Protein AF-A0A3A9BWL8-F1 (afdb_monomer_lite)

Structure (mmCIF, N/CA/C/O backbone):
data_AF-A0A3A9BWL8-F1
#
_entry.id   AF-A0A3A9BWL8-F1
#
loop_
_atom_site.group_PDB
_atom_site.id
_atom_site.type_symbol
_atom_site.label_atom_id
_atom_site.label_alt_id
_atom_site.label_comp_id
_atom_site.label_asym_id
_atom_site.label_entity_id
_atom_site.label_seq_id
_atom_site.pdbx_PDB_ins_code
_atom_site.Cartn_x
_atom_site.Cartn_y
_atom_site.Cartn_z
_atom_site.occupancy
_atom_site.B_iso_or_equiv
_atom_site.auth_seq_id
_atom_site.auth_comp_id
_atom_site.auth_asym_id
_atom_site.auth_atom_id
_atom_site.pdbx_PDB_model_num
ATOM 1 N N . MET A 1 1 ? 14.736 -2.584 10.134 1.00 43.12 1 MET A N 1
ATOM 2 C CA . MET A 1 1 ? 15.597 -2.029 9.066 1.00 43.12 1 MET A CA 1
ATOM 3 C C . MET A 1 1 ? 14.701 -1.550 7.943 1.00 43.12 1 MET A C 1
ATOM 5 O O . MET A 1 1 ? 13.784 -2.280 7.587 1.00 43.12 1 MET A O 1
ATOM 9 N N . LYS A 1 2 ? 14.925 -0.334 7.434 1.00 55.72 2 LYS A N 1
ATOM 10 C CA . LYS A 1 2 ? 14.224 0.159 6.243 1.00 55.72 2 LYS A CA 1
ATOM 11 C C . LYS A 1 2 ? 14.624 -0.704 5.052 1.00 55.72 2 LYS A C 1
ATOM 13 O O . LYS A 1 2 ? 15.811 -0.969 4.874 1.00 55.72 2 LYS A O 1
ATOM 18 N N . LYS A 1 3 ? 13.641 -1.164 4.284 1.00 66.31 3 LYS A N 1
ATOM 19 C CA . LYS A 1 3 ? 13.897 -1.964 3.090 1.00 66.31 3 LYS A CA 1
ATOM 20 C C . LYS A 1 3 ? 14.207 -1.031 1.928 1.00 66.31 3 LYS A C 1
ATOM 22 O O . LYS A 1 3 ? 13.415 -0.131 1.655 1.00 66.31 3 LYS A O 1
ATOM 27 N N . SER A 1 4 ? 15.350 -1.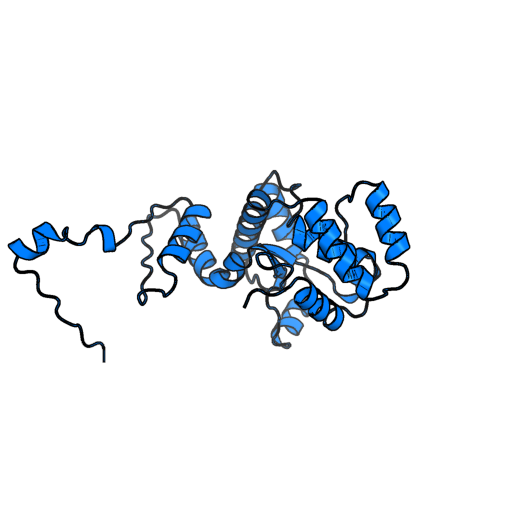214 1.277 1.00 85.94 4 SER A N 1
ATOM 28 C CA . SER A 1 4 ? 15.705 -0.395 0.115 1.00 85.94 4 SER A CA 1
ATOM 29 C C . SER A 1 4 ? 14.862 -0.779 -1.102 1.00 85.94 4 SER A C 1
ATOM 31 O O . SER A 1 4 ? 14.377 -1.909 -1.207 1.00 85.94 4 SER A O 1
ATOM 33 N N . PHE A 1 5 ? 14.713 0.143 -2.054 1.00 90.38 5 PHE A N 1
ATOM 34 C CA . PHE A 1 5 ? 14.039 -0.159 -3.318 1.00 90.38 5 PHE A CA 1
ATOM 35 C C . PHE A 1 5 ? 14.703 -1.340 -4.043 1.00 90.38 5 PHE A C 1
ATOM 37 O O . PHE A 1 5 ? 14.009 -2.239 -4.504 1.00 90.38 5 PHE A O 1
ATOM 44 N N . LEU A 1 6 ? 16.037 -1.421 -4.019 1.00 90.19 6 LEU A N 1
ATOM 45 C CA . LEU A 1 6 ? 16.790 -2.558 -4.550 1.00 90.19 6 LEU A CA 1
ATOM 46 C C . LEU A 1 6 ? 16.405 -3.907 -3.911 1.00 90.19 6 LEU A C 1
ATOM 48 O O . LEU A 1 6 ? 16.351 -4.925 -4.599 1.00 90.19 6 LEU A O 1
ATOM 52 N N . GLN A 1 7 ? 16.126 -3.952 -2.604 1.00 90.56 7 GLN A N 1
ATOM 53 C CA . GLN A 1 7 ? 15.657 -5.183 -1.954 1.00 90.56 7 GLN A CA 1
ATOM 54 C C . GLN A 1 7 ? 14.262 -5.576 -2.447 1.00 90.56 7 GLN A C 1
ATOM 56 O O . GLN A 1 7 ? 14.034 -6.744 -2.748 1.00 90.56 7 GLN A O 1
ATOM 61 N N . THR A 1 8 ? 13.347 -4.611 -2.579 1.00 91.94 8 THR A N 1
ATOM 62 C CA . THR A 1 8 ? 12.019 -4.853 -3.162 1.00 91.94 8 THR A CA 1
ATOM 63 C C . THR A 1 8 ? 12.126 -5.344 -4.605 1.00 91.94 8 THR A C 1
ATOM 65 O O . THR A 1 8 ? 11.514 -6.346 -4.957 1.00 91.94 8 THR A O 1
ATOM 68 N N . LEU A 1 9 ? 12.954 -4.699 -5.422 1.00 92.25 9 LEU A N 1
ATOM 69 C CA . LEU A 1 9 ? 13.181 -5.069 -6.817 1.00 92.25 9 LEU A CA 1
ATOM 70 C C . LEU A 1 9 ? 13.672 -6.518 -6.959 1.00 92.25 9 LEU A C 1
ATOM 72 O O . LEU A 1 9 ? 13.137 -7.274 -7.764 1.00 92.25 9 LEU A O 1
ATOM 76 N N . ASN A 1 10 ? 14.629 -6.936 -6.126 1.00 91.50 10 ASN A N 1
ATOM 77 C CA . ASN A 1 10 ? 15.140 -8.309 -6.125 1.00 91.50 10 ASN A CA 1
ATOM 78 C C . ASN A 1 10 ? 14.090 -9.356 -5.732 1.00 91.50 10 ASN A C 1
ATOM 80 O O . ASN A 1 10 ? 14.126 -10.482 -6.224 1.00 91.50 10 ASN A O 1
ATOM 84 N N . GLU A 1 11 ? 13.167 -9.023 -4.834 1.00 91.06 11 GLU A N 1
ATOM 85 C CA . GLU A 1 11 ? 12.065 -9.925 -4.493 1.00 91.06 11 GLU A CA 1
ATOM 86 C C . GLU A 1 11 ? 11.053 -10.039 -5.629 1.00 91.06 11 GLU A C 1
ATOM 88 O O . GLU A 1 11 ? 10.616 -11.147 -5.938 1.00 91.06 11 GLU A O 1
ATOM 93 N N . HIS A 1 12 ? 10.730 -8.922 -6.288 1.00 91.88 12 HIS A N 1
ATOM 94 C CA . HIS A 1 12 ? 9.834 -8.923 -7.445 1.00 91.88 12 HIS A CA 1
ATOM 95 C C . HIS A 1 12 ? 10.428 -9.708 -8.613 1.00 91.88 12 HIS A C 1
ATOM 97 O O . HIS A 1 12 ? 9.715 -10.511 -9.196 1.00 91.88 12 HIS A O 1
ATOM 103 N N . LEU A 1 13 ? 11.732 -9.594 -8.878 1.00 91.50 13 LEU A N 1
ATOM 104 C CA . LEU A 1 13 ? 12.424 -10.422 -9.876 1.00 91.50 13 LEU A CA 1
ATOM 105 C C . LEU A 1 13 ? 12.284 -11.926 -9.609 1.00 91.50 13 LEU A C 1
ATOM 107 O O . LEU A 1 13 ? 12.078 -12.707 -10.533 1.00 91.50 13 LEU A O 1
ATOM 111 N N . LYS A 1 14 ? 12.399 -12.344 -8.342 1.00 90.94 14 LYS A N 1
ATOM 112 C CA . LYS A 1 14 ? 12.252 -13.756 -7.954 1.00 90.94 14 LYS A CA 1
ATOM 113 C C . LYS A 1 14 ? 10.810 -14.236 -8.079 1.00 90.94 14 LYS A C 1
ATOM 115 O O . LYS A 1 14 ? 10.584 -15.377 -8.466 1.00 90.94 14 LYS A O 1
ATOM 120 N N . ARG A 1 15 ? 9.853 -13.382 -7.712 1.00 89.62 15 ARG A N 1
ATOM 121 C CA . ARG A 1 15 ? 8.420 -13.697 -7.723 1.00 89.62 15 ARG A CA 1
ATOM 122 C C . ARG A 1 15 ? 7.833 -13.671 -9.136 1.00 89.62 15 ARG A C 1
ATOM 124 O O . ARG A 1 15 ? 6.952 -14.467 -9.437 1.00 89.62 15 ARG A O 1
ATOM 131 N N . TYR A 1 16 ? 8.342 -12.791 -9.995 1.00 92.94 16 TYR A N 1
ATOM 132 C CA . TYR A 1 16 ? 7.819 -12.512 -11.328 1.00 92.94 16 TYR A CA 1
ATOM 133 C C . TYR A 1 16 ? 8.920 -12.616 -12.399 1.00 92.94 16 TYR A C 1
ATOM 135 O O . TYR A 1 16 ? 9.348 -11.605 -12.957 1.00 92.94 16 TYR A O 1
ATOM 143 N N . PRO A 1 17 ? 9.391 -13.836 -12.720 1.00 93.25 17 PRO A N 1
ATOM 144 C CA . PRO A 1 17 ? 10.460 -14.045 -13.701 1.00 93.25 17 PRO A CA 1
ATOM 145 C C . PRO A 1 17 ? 10.121 -13.610 -15.140 1.00 93.25 17 PRO A C 1
ATOM 147 O O . PRO A 1 17 ? 11.029 -13.488 -15.954 1.00 93.25 17 PRO A O 1
ATOM 150 N N . LEU A 1 18 ? 8.843 -13.382 -15.466 1.00 94.75 18 LEU A N 1
ATOM 151 C CA . LEU A 1 18 ? 8.365 -12.970 -16.793 1.00 94.75 18 LEU A CA 1
ATOM 152 C C . LEU A 1 18 ? 8.061 -11.462 -16.882 1.00 94.75 18 LEU A C 1
ATOM 154 O O . LEU A 1 18 ? 7.286 -11.044 -17.739 1.00 94.75 18 LEU A O 1
ATOM 158 N N . MET A 1 19 ? 8.615 -10.644 -15.979 1.00 94.94 19 MET A N 1
ATOM 159 C CA . MET A 1 19 ? 8.491 -9.184 -16.057 1.00 94.94 19 MET A CA 1
ATOM 160 C C . MET A 1 19 ? 9.156 -8.627 -17.318 1.00 94.94 19 MET A C 1
ATOM 162 O O . MET A 1 19 ? 10.308 -8.939 -17.621 1.00 94.94 19 MET A O 1
ATOM 166 N N . GLU A 1 20 ? 8.451 -7.727 -17.996 1.00 96.56 20 GLU A N 1
ATOM 167 C CA . GLU A 1 20 ? 8.975 -6.933 -19.109 1.00 96.56 20 GLU A CA 1
ATOM 168 C C . GLU A 1 20 ? 9.407 -5.537 -18.613 1.00 96.56 20 GLU A C 1
ATOM 170 O O . GLU A 1 20 ? 8.995 -5.132 -17.518 1.00 96.56 20 GLU A O 1
ATOM 175 N N . PRO A 1 21 ? 10.193 -4.750 -19.384 1.00 96.81 21 PRO A N 1
ATOM 176 C CA . PRO A 1 21 ? 10.567 -3.373 -19.025 1.00 96.81 21 PRO A CA 1
ATOM 177 C C . PRO A 1 21 ? 9.412 -2.522 -18.472 1.00 96.81 21 PRO A C 1
ATOM 179 O O . PRO A 1 21 ? 9.564 -1.827 -17.465 1.00 96.81 21 PRO A O 1
ATOM 182 N N . GLN A 1 22 ? 8.220 -2.668 -19.057 1.00 96.94 22 GLN A N 1
ATOM 183 C CA . GLN A 1 22 ? 6.994 -2.011 -18.606 1.00 96.94 22 GLN A CA 1
ATOM 184 C C . GLN A 1 22 ? 6.607 -2.343 -17.155 1.00 96.94 22 GLN A C 1
ATOM 186 O O . GLN A 1 22 ? 6.160 -1.464 -16.415 1.00 96.94 22 GLN A O 1
ATOM 191 N N . ASP A 1 23 ? 6.789 -3.587 -16.712 1.00 97.12 23 ASP A N 1
ATOM 192 C CA . ASP A 1 23 ? 6.446 -4.017 -15.354 1.00 97.12 23 ASP A CA 1
ATOM 193 C C . ASP A 1 23 ? 7.448 -3.492 -14.321 1.00 97.12 23 ASP A C 1
ATOM 195 O O . ASP A 1 23 ? 7.060 -3.147 -13.200 1.00 97.12 23 ASP A O 1
ATOM 199 N N . PHE A 1 24 ? 8.723 -3.364 -14.705 1.00 96.69 24 PHE A N 1
ATOM 200 C CA . PHE A 1 24 ? 9.738 -2.688 -13.892 1.00 96.69 24 PHE A CA 1
ATOM 201 C C . PHE A 1 24 ? 9.432 -1.199 -13.747 1.00 96.69 24 PHE A C 1
ATOM 203 O O . PHE A 1 24 ? 9.453 -0.673 -12.630 1.00 96.69 24 PHE A O 1
ATOM 210 N N . GLY A 1 25 ? 9.079 -0.537 -14.853 1.00 96.25 25 GLY A N 1
ATOM 211 C CA . GLY A 1 25 ? 8.606 0.845 -14.841 1.00 96.25 25 GLY A CA 1
ATOM 212 C C . GLY A 1 25 ? 7.386 1.019 -13.941 1.00 96.25 25 GLY A C 1
ATOM 213 O O . GLY A 1 25 ? 7.364 1.916 -13.101 1.00 96.25 25 GLY A O 1
ATOM 214 N N . LYS A 1 26 ? 6.416 0.098 -14.011 1.00 95.75 26 LYS A N 1
ATOM 215 C CA . LYS A 1 26 ? 5.241 0.110 -13.130 1.00 95.75 26 LYS A CA 1
ATOM 216 C C . LYS A 1 26 ? 5.596 -0.086 -11.661 1.00 95.75 26 LYS A C 1
ATOM 218 O O . LYS A 1 26 ? 5.001 0.574 -10.812 1.00 95.75 26 LYS A O 1
ATOM 223 N N . LEU A 1 27 ? 6.544 -0.965 -11.336 1.00 95.88 27 LEU A N 1
ATOM 224 C CA . LEU A 1 27 ? 7.015 -1.134 -9.961 1.00 95.88 27 LEU A CA 1
ATOM 225 C C . LEU A 1 27 ? 7.644 0.161 -9.431 1.00 95.88 27 LEU A C 1
ATOM 227 O O . LEU A 1 27 ? 7.307 0.588 -8.327 1.00 95.88 27 LEU A O 1
ATOM 231 N N . ALA A 1 28 ? 8.513 0.802 -10.218 1.00 95.69 28 ALA A N 1
ATOM 232 C CA . ALA A 1 28 ? 9.121 2.082 -9.860 1.00 95.69 28 ALA A CA 1
ATOM 233 C C . ALA A 1 28 ? 8.063 3.183 -9.694 1.00 95.69 28 ALA A C 1
ATOM 235 O O . ALA A 1 28 ? 8.066 3.878 -8.677 1.00 95.69 28 ALA A O 1
ATOM 236 N N . PHE A 1 29 ? 7.114 3.267 -10.632 1.00 94.94 29 PHE A N 1
ATOM 237 C CA . PHE A 1 29 ? 6.005 4.217 -10.603 1.00 94.94 29 PHE A CA 1
ATOM 238 C C . PHE A 1 29 ? 5.146 4.046 -9.350 1.00 94.94 29 PHE A C 1
ATOM 240 O O . PHE A 1 29 ? 4.983 4.989 -8.588 1.00 94.94 29 PHE A O 1
ATOM 247 N N . GLN A 1 30 ? 4.656 2.834 -9.073 1.00 94.38 30 GLN A N 1
ATOM 248 C CA . GLN A 1 30 ? 3.843 2.556 -7.881 1.00 94.38 30 GLN A CA 1
ATOM 249 C C . GLN A 1 30 ? 4.616 2.790 -6.579 1.00 94.38 30 GLN A C 1
ATOM 251 O O . GLN A 1 30 ? 4.026 3.148 -5.566 1.00 94.38 30 GLN A O 1
ATOM 256 N N . SER A 1 31 ? 5.933 2.579 -6.589 1.00 93.81 31 SER A N 1
ATOM 257 C CA . SER A 1 31 ? 6.792 2.832 -5.431 1.00 93.81 31 SER A CA 1
ATOM 258 C C . SER A 1 31 ? 6.982 4.319 -5.139 1.00 93.81 31 SER A C 1
ATOM 260 O O . SER A 1 31 ? 7.304 4.669 -4.005 1.00 93.81 31 SER A O 1
ATOM 262 N N . GLU A 1 32 ? 6.862 5.180 -6.151 1.00 93.94 32 GLU A N 1
ATOM 263 C CA . GLU A 1 32 ? 7.022 6.635 -6.042 1.00 93.94 32 GLU A CA 1
ATOM 264 C C . GLU A 1 32 ? 5.693 7.377 -5.912 1.00 93.94 32 GLU A C 1
ATOM 266 O O . GLU A 1 32 ? 5.526 8.170 -4.998 1.00 93.94 32 GLU A O 1
ATOM 271 N N . PHE A 1 33 ? 4.750 7.118 -6.812 1.00 91.38 33 PHE A N 1
ATOM 272 C CA . PHE A 1 33 ? 3.498 7.865 -6.920 1.00 91.38 33 PHE A CA 1
ATOM 273 C C . PHE A 1 33 ? 2.316 7.162 -6.259 1.00 91.38 33 PHE A C 1
ATOM 275 O O . PHE A 1 33 ? 1.272 7.772 -6.058 1.00 91.38 33 PHE A O 1
ATOM 282 N N . GLY A 1 34 ? 2.474 5.902 -5.854 1.00 91.38 34 GLY A N 1
ATOM 283 C CA . GLY A 1 34 ? 1.417 5.178 -5.169 1.00 91.38 34 GLY A CA 1
ATOM 284 C C . GLY A 1 34 ? 0.240 4.817 -6.084 1.00 91.38 34 GLY A C 1
ATOM 285 O O . GLY A 1 34 ? 0.444 4.483 -7.258 1.00 91.38 34 GLY A O 1
ATOM 286 N N . PRO A 1 35 ? -0.984 4.735 -5.528 1.00 88.12 35 PRO A N 1
ATOM 287 C CA . PRO A 1 35 ? -2.184 4.456 -6.302 1.00 88.12 35 PRO A CA 1
ATOM 288 C C . PRO A 1 35 ? -2.475 5.576 -7.294 1.00 88.12 35 PRO A C 1
ATOM 290 O O . PRO A 1 35 ? -2.260 6.744 -6.989 1.00 88.12 35 PRO A O 1
ATOM 293 N N . GLU A 1 36 ? -3.042 5.241 -8.449 1.00 72.75 36 GLU A N 1
ATOM 294 C CA . GLU A 1 36 ? -3.509 6.270 -9.376 1.00 72.75 36 GLU A CA 1
ATOM 295 C C . GLU A 1 36 ? -4.593 7.138 -8.712 1.00 72.75 36 GLU A C 1
ATOM 297 O O . GLU A 1 36 ? -5.607 6.632 -8.226 1.00 72.75 36 GLU A O 1
ATOM 302 N N . HIS A 1 37 ? -4.400 8.461 -8.737 1.00 58.81 37 HIS A N 1
ATOM 303 C CA . HIS A 1 37 ? -5.331 9.455 -8.184 1.00 58.81 37 HIS A CA 1
ATOM 304 C C . HIS A 1 37 ? -6.675 9.548 -8.934 1.00 58.81 37 HIS A C 1
ATOM 306 O O . HIS A 1 37 ? -7.516 10.371 -8.580 1.00 58.81 37 HIS A O 1
ATOM 312 N N . MET A 1 38 ? -6.912 8.723 -9.962 1.00 49.72 38 MET A N 1
ATOM 313 C CA . MET A 1 38 ? -8.165 8.727 -10.730 1.00 49.72 38 MET A CA 1
ATOM 314 C C . MET A 1 38 ? -9.398 8.308 -9.916 1.00 49.72 38 MET A C 1
ATOM 316 O O . MET A 1 38 ? -10.519 8.435 -10.404 1.00 49.72 38 MET A O 1
ATOM 320 N N . VAL A 1 39 ? -9.228 7.859 -8.672 1.00 55.38 39 VAL A N 1
ATOM 321 C CA . VAL A 1 39 ? -10.347 7.608 -7.761 1.00 55.38 39 VAL A CA 1
ATOM 322 C C . VAL A 1 39 ? -10.681 8.871 -6.971 1.00 55.38 39 VAL A C 1
ATOM 324 O O . VAL A 1 39 ? -10.405 8.988 -5.780 1.00 55.38 39 VAL A O 1
ATOM 327 N N . SER A 1 40 ? -11.282 9.840 -7.655 1.00 52.53 40 SER A N 1
ATOM 328 C CA . SER A 1 40 ? -11.913 11.001 -7.019 1.00 52.53 40 SER A CA 1
ATOM 329 C C . SER A 1 40 ? -13.307 10.683 -6.456 1.00 52.53 40 SER A C 1
ATOM 331 O O . SER A 1 40 ? -13.830 11.461 -5.663 1.00 52.53 40 SER A O 1
ATOM 333 N N . ASP A 1 41 ? -13.883 9.523 -6.798 1.00 68.12 41 ASP A N 1
ATOM 334 C CA . ASP A 1 41 ? -15.173 9.048 -6.290 1.00 68.12 41 ASP A CA 1
ATOM 335 C C . ASP A 1 41 ? -15.022 7.695 -5.572 1.00 68.12 41 ASP A C 1
ATOM 337 O O . ASP A 1 41 ? -14.870 6.636 -6.192 1.00 68.12 41 ASP A O 1
ATOM 341 N N . GLY A 1 42 ? -15.061 7.734 -4.237 1.00 72.00 42 GLY A N 1
ATOM 342 C CA . GLY A 1 42 ? -14.937 6.542 -3.396 1.00 72.00 42 GLY A CA 1
ATOM 343 C C . GLY A 1 42 ? -16.064 5.524 -3.596 1.00 72.00 42 GLY A C 1
ATOM 344 O O . GLY A 1 42 ? -15.822 4.324 -3.462 1.00 72.00 42 GLY A O 1
ATOM 345 N N . GLN A 1 43 ? -17.268 5.963 -3.980 1.00 77.38 43 GLN A N 1
ATOM 346 C CA . GLN A 1 43 ? -18.413 5.070 -4.177 1.00 77.38 43 GLN A CA 1
ATOM 347 C C . GLN A 1 43 ? -18.300 4.290 -5.494 1.00 77.38 43 GLN A C 1
ATOM 349 O O . GLN A 1 43 ? -18.651 3.105 -5.560 1.00 77.38 43 GLN A O 1
ATOM 354 N N . GLN A 1 44 ? -17.757 4.929 -6.533 1.00 80.62 44 GLN A N 1
ATOM 355 C CA . GLN A 1 44 ? -17.424 4.245 -7.782 1.00 80.62 44 GLN A CA 1
ATOM 356 C C . GLN A 1 44 ? -16.328 3.204 -7.560 1.00 80.62 44 GLN A C 1
ATOM 358 O O . GLN A 1 44 ? -16.498 2.058 -7.978 1.00 80.62 44 GLN A O 1
ATOM 363 N N . ALA A 1 45 ? -15.244 3.555 -6.858 1.00 80.06 45 ALA A N 1
ATOM 364 C CA . ALA A 1 45 ? -14.196 2.583 -6.550 1.00 80.06 45 ALA A CA 1
ATOM 365 C C . ALA A 1 45 ? -14.732 1.380 -5.779 1.00 80.06 45 ALA A C 1
ATOM 367 O O . ALA A 1 45 ? -14.474 0.254 -6.190 1.00 80.06 45 ALA A O 1
ATOM 368 N N . GLU A 1 46 ? -15.517 1.592 -4.723 1.00 89.06 46 GLU A N 1
ATOM 369 C CA . GLU A 1 46 ? -16.136 0.490 -3.983 1.00 89.06 46 GLU A CA 1
ATOM 370 C C . GLU A 1 46 ? -16.900 -0.463 -4.916 1.00 89.06 46 GLU A C 1
ATOM 372 O O . GLU A 1 46 ? -16.651 -1.669 -4.910 1.00 89.06 46 GLU A O 1
ATOM 377 N N . SER A 1 47 ? -17.772 0.082 -5.769 1.00 89.12 47 SER A N 1
ATOM 378 C CA . SER A 1 47 ? -18.596 -0.714 -6.686 1.00 89.12 47 SER A CA 1
ATOM 379 C C . SER A 1 47 ? -17.745 -1.518 -7.675 1.00 89.12 47 SER A C 1
ATOM 381 O O . SER A 1 47 ? -17.960 -2.720 -7.836 1.00 89.12 47 SER A O 1
ATOM 383 N N . PHE A 1 48 ? -16.737 -0.892 -8.291 1.00 89.50 48 PHE A N 1
ATOM 384 C CA . PHE A 1 48 ? -15.831 -1.578 -9.217 1.00 89.50 48 PHE A CA 1
ATOM 385 C C . PHE A 1 48 ? -15.012 -2.676 -8.533 1.00 89.50 48 PHE A C 1
ATOM 387 O O . PHE A 1 48 ? -14.844 -3.752 -9.103 1.00 89.50 48 PHE A O 1
ATOM 394 N N . LEU A 1 49 ? -14.514 -2.429 -7.316 1.00 91.56 49 LEU A N 1
ATOM 395 C CA . LEU A 1 49 ? -13.731 -3.413 -6.566 1.00 91.56 49 LEU A CA 1
ATOM 396 C C . LEU A 1 49 ? -14.585 -4.614 -6.149 1.00 91.56 49 LEU A C 1
ATOM 398 O O . LEU A 1 49 ? -14.095 -5.740 -6.182 1.00 91.56 49 LEU A O 1
ATOM 402 N N . ILE A 1 50 ? -15.849 -4.394 -5.776 1.00 92.75 50 ILE A N 1
ATOM 403 C CA . ILE A 1 50 ? -16.778 -5.479 -5.440 1.00 92.75 50 ILE A CA 1
ATOM 404 C C . ILE A 1 50 ? -17.039 -6.365 -6.660 1.00 92.75 50 ILE A C 1
ATOM 406 O O . ILE A 1 50 ? -17.002 -7.588 -6.534 1.00 92.75 50 ILE A O 1
ATOM 410 N N . GLU A 1 51 ? -17.294 -5.776 -7.829 1.00 92.44 51 GLU A N 1
ATOM 411 C CA . GLU A 1 51 ? -17.518 -6.555 -9.052 1.00 92.44 51 GLU A CA 1
ATOM 412 C C . GLU A 1 51 ? -16.250 -7.293 -9.501 1.00 92.44 51 GLU A C 1
ATOM 414 O O . GLU A 1 51 ? -16.327 -8.472 -9.844 1.00 92.44 51 GLU A O 1
ATOM 419 N N . GLU A 1 52 ? -15.073 -6.662 -9.408 1.00 91.75 52 GLU A N 1
ATOM 420 C CA . GLU A 1 52 ? -13.793 -7.338 -9.664 1.00 91.75 52 GLU A CA 1
ATOM 421 C C . GLU A 1 52 ? -13.584 -8.522 -8.711 1.00 91.75 52 GLU A C 1
ATOM 423 O O . GLU A 1 52 ? -13.241 -9.613 -9.161 1.00 91.75 52 GLU A O 1
ATOM 428 N N . TRP A 1 53 ? -13.830 -8.335 -7.410 1.00 92.31 53 TRP A N 1
ATOM 429 C CA . TRP A 1 53 ? -13.683 -9.388 -6.404 1.00 92.31 53 TRP A CA 1
ATOM 430 C C . TRP A 1 53 ? -14.627 -10.570 -6.656 1.00 92.31 53 TRP A C 1
ATOM 432 O O . TRP A 1 53 ? -14.198 -11.719 -6.584 1.00 92.31 53 TRP A O 1
ATOM 442 N N . LYS A 1 54 ? -15.891 -10.310 -7.016 1.00 90.56 54 LYS A N 1
ATOM 443 C CA . LYS A 1 54 ? -16.861 -11.365 -7.371 1.00 90.56 54 LYS A CA 1
ATOM 444 C C . LYS A 1 54 ? -16.469 -12.138 -8.630 1.00 90.56 54 LYS A C 1
ATOM 446 O O . LYS A 1 54 ? -16.831 -13.305 -8.755 1.00 90.56 54 LYS A O 1
ATOM 451 N N . ALA A 1 55 ? -15.783 -11.485 -9.565 1.00 89.62 55 ALA A N 1
ATOM 452 C CA . ALA A 1 55 ? -15.330 -12.090 -10.813 1.00 89.62 55 ALA A CA 1
ATOM 453 C C . ALA A 1 55 ? -14.028 -12.897 -10.658 1.00 89.62 55 ALA A C 1
ATOM 455 O O . ALA A 1 55 ? -13.587 -13.520 -11.628 1.00 89.62 55 ALA A O 1
ATOM 456 N N . LEU A 1 56 ? -13.406 -12.905 -9.471 1.00 84.94 56 LEU A N 1
ATOM 457 C CA . LEU A 1 56 ? -12.206 -13.698 -9.232 1.00 84.94 56 LEU A CA 1
ATOM 458 C C . LEU A 1 56 ? -12.511 -15.199 -9.384 1.00 84.94 56 LEU A C 1
ATOM 460 O O . LEU A 1 56 ? -13.496 -15.688 -8.826 1.00 84.94 56 LEU A O 1
ATOM 464 N N . PRO A 1 57 ? -11.662 -15.961 -10.098 1.00 72.00 57 PRO A N 1
ATOM 465 C CA . PRO A 1 57 ? -11.835 -17.403 -10.231 1.00 72.00 57 PRO A CA 1
ATOM 466 C C . PRO A 1 57 ? -11.879 -18.099 -8.862 1.00 72.00 57 PRO A C 1
ATOM 468 O O . PRO A 1 57 ? -11.005 -17.887 -8.022 1.00 72.00 57 PRO A O 1
ATOM 471 N N . ILE A 1 58 ? -12.857 -18.983 -8.642 1.00 57.31 58 ILE A N 1
ATOM 472 C CA . ILE A 1 58 ? -13.000 -19.755 -7.390 1.00 57.31 58 ILE A CA 1
ATOM 473 C C . ILE A 1 58 ? -11.775 -20.661 -7.154 1.00 57.31 58 ILE A C 1
ATOM 475 O O . ILE A 1 58 ? -11.343 -20.841 -6.015 1.00 57.31 58 ILE A O 1
ATOM 479 N N . ASP A 1 59 ? -11.153 -21.157 -8.227 1.00 52.75 59 ASP A N 1
ATOM 480 C CA . ASP A 1 59 ? -9.930 -21.967 -8.167 1.00 52.75 59 ASP A CA 1
ATOM 481 C C . ASP A 1 59 ? -8.714 -21.165 -7.686 1.00 52.75 59 ASP A C 1
ATOM 483 O O . ASP A 1 59 ? -7.830 -21.732 -7.040 1.00 52.75 59 ASP A O 1
ATOM 487 N N . ASN A 1 60 ? -8.703 -19.838 -7.900 1.00 49.22 60 ASN A N 1
ATOM 488 C CA . ASN A 1 60 ? -7.714 -18.975 -7.263 1.00 49.22 60 ASN A CA 1
ATOM 489 C C . ASN A 1 60 ? -7.912 -19.026 -5.749 1.00 49.22 60 ASN A C 1
ATOM 491 O O . ASN A 1 60 ? -6.939 -19.249 -5.056 1.00 49.22 60 ASN A O 1
ATOM 495 N N . ILE A 1 61 ? -9.133 -18.955 -5.213 1.00 48.03 61 ILE A N 1
ATOM 496 C CA . ILE A 1 61 ? -9.386 -19.017 -3.759 1.00 48.03 61 ILE A CA 1
ATOM 497 C C . ILE A 1 61 ? -8.949 -20.372 -3.162 1.00 48.03 61 ILE A C 1
ATOM 499 O O . ILE A 1 61 ? -8.321 -20.408 -2.103 1.00 48.03 61 ILE A O 1
ATOM 503 N N . ALA A 1 62 ? -9.226 -21.490 -3.842 1.00 35.88 62 ALA A N 1
ATOM 504 C CA . ALA A 1 62 ? -8.901 -22.835 -3.352 1.00 35.88 62 ALA A CA 1
ATOM 505 C C . ALA A 1 62 ? -7.408 -23.211 -3.486 1.00 35.88 62 ALA A C 1
ATOM 507 O O . ALA A 1 62 ? -6.870 -23.863 -2.588 1.00 35.88 62 ALA A O 1
ATOM 508 N N . GLY A 1 63 ? -6.721 -22.777 -4.551 1.00 41.19 63 GLY A N 1
ATOM 509 C CA . GLY A 1 63 ? -5.264 -22.920 -4.700 1.00 41.19 63 GLY A CA 1
ATOM 510 C C . GLY A 1 63 ? -4.476 -21.997 -3.758 1.00 41.19 63 GLY A C 1
ATOM 511 O O . GLY A 1 63 ? -3.470 -22.406 -3.180 1.00 41.19 63 GLY A O 1
ATOM 512 N N . ILE A 1 64 ? -4.998 -20.792 -3.503 1.00 43.66 64 ILE A N 1
ATOM 513 C CA . ILE A 1 64 ? -4.462 -19.790 -2.559 1.00 43.66 64 ILE A CA 1
ATOM 514 C C . ILE A 1 64 ? -4.524 -20.253 -1.101 1.00 43.66 64 ILE A C 1
ATOM 516 O O . ILE A 1 64 ? -3.635 -19.938 -0.315 1.00 43.66 64 ILE A O 1
ATOM 520 N N . LEU A 1 65 ? -5.550 -21.017 -0.720 1.00 40.16 65 LEU A N 1
ATOM 521 C CA . LEU A 1 65 ? -5.638 -21.604 0.622 1.00 40.16 65 LEU A CA 1
ATOM 522 C C . LEU A 1 65 ? -4.658 -22.776 0.820 1.00 40.16 65 LEU A C 1
ATOM 524 O O . LEU A 1 65 ? -4.323 -23.098 1.962 1.00 40.16 65 LEU A O 1
ATOM 528 N N . GLN A 1 66 ? -4.190 -23.407 -0.265 1.00 39.66 66 GLN A N 1
ATOM 529 C CA . GLN A 1 66 ? -3.238 -24.524 -0.216 1.00 39.66 66 GLN A CA 1
ATOM 530 C C . GLN A 1 66 ? -1.772 -24.060 -0.248 1.00 39.66 66 GLN A C 1
ATOM 532 O O . GLN A 1 66 ? -0.927 -24.681 0.403 1.00 39.66 66 GLN A O 1
ATOM 537 N N . GLU A 1 67 ? -1.461 -22.938 -0.906 1.00 41.31 67 GLU A N 1
ATOM 538 C CA . GLU A 1 67 ? -0.129 -22.326 -0.883 1.00 41.31 67 GLU A CA 1
ATOM 539 C C . GLU A 1 67 ? -0.050 -21.162 0.115 1.00 41.31 67 GLU A C 1
ATOM 541 O O . GLU A 1 67 ? -0.611 -20.086 -0.049 1.00 41.31 67 GLU A O 1
ATOM 546 N N . LYS A 1 68 ? 0.712 -21.394 1.180 1.00 41.03 68 LYS A N 1
ATOM 547 C CA . LYS A 1 68 ? 0.916 -20.590 2.395 1.00 41.03 68 LYS A CA 1
ATOM 548 C C . LYS A 1 68 ? 1.444 -19.138 2.232 1.00 41.03 68 LYS A C 1
ATOM 550 O O . LYS A 1 68 ? 2.144 -18.676 3.133 1.00 41.03 68 LYS A O 1
ATOM 555 N N . GLN A 1 69 ? 1.170 -18.399 1.150 1.00 47.47 69 GLN A N 1
ATOM 556 C CA . GLN A 1 69 ? 1.703 -17.038 0.930 1.00 47.47 69 GLN A CA 1
ATOM 557 C C . GLN A 1 69 ? 0.811 -16.092 0.097 1.00 47.47 69 GLN A C 1
ATOM 559 O O . GLN A 1 69 ? 1.275 -15.454 -0.849 1.00 47.47 69 GLN A O 1
ATOM 564 N N . VAL A 1 70 ? -0.441 -15.868 0.497 1.00 60.53 70 VAL A N 1
ATOM 565 C CA . VAL A 1 70 ? -1.141 -14.635 0.083 1.00 60.53 70 VAL A CA 1
ATOM 566 C C . VAL A 1 70 ? -0.967 -13.585 1.171 1.00 60.53 70 VAL A C 1
ATOM 568 O O . VAL A 1 70 ? -1.834 -13.336 1.999 1.00 60.53 70 VAL A O 1
ATOM 571 N N . SER A 1 71 ? 0.234 -13.011 1.206 1.00 68.31 71 SER A N 1
ATOM 572 C CA . SER A 1 71 ? 0.555 -11.829 2.005 1.00 68.31 71 SER A CA 1
ATOM 573 C C . SER A 1 71 ? 0.648 -10.612 1.097 1.00 68.31 71 SER A C 1
ATOM 575 O O . SER A 1 71 ? 1.097 -10.736 -0.043 1.00 68.31 71 SER A O 1
ATOM 577 N N . ALA A 1 72 ? 0.308 -9.433 1.617 1.00 80.19 72 ALA A N 1
ATOM 578 C CA . ALA A 1 72 ? 0.512 -8.192 0.886 1.00 80.19 72 ALA A CA 1
ATOM 579 C C . ALA A 1 72 ? 1.979 -8.026 0.455 1.00 80.19 72 ALA A C 1
ATOM 581 O O . ALA A 1 72 ? 2.909 -8.209 1.245 1.00 80.19 72 ALA A O 1
ATOM 582 N N . GLU A 1 73 ? 2.189 -7.694 -0.816 1.00 86.69 73 GLU A N 1
ATOM 583 C CA . GLU A 1 73 ? 3.521 -7.619 -1.413 1.00 86.69 73 GLU A CA 1
ATOM 584 C C . GLU A 1 73 ? 4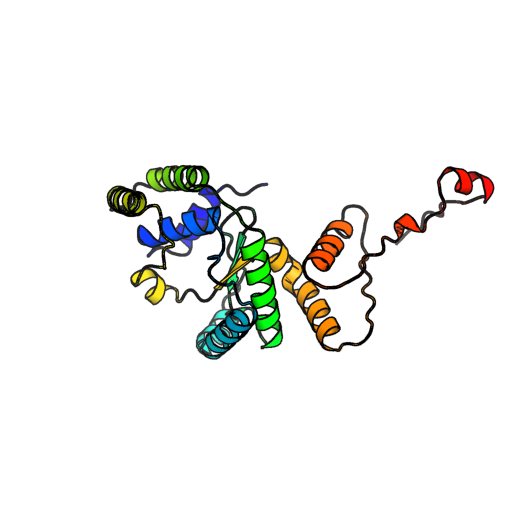.069 -6.210 -1.293 1.00 86.69 73 GLU A C 1
ATOM 586 O O . GLU A 1 73 ? 3.460 -5.246 -1.754 1.00 86.69 73 GLU A O 1
ATOM 591 N N . GLN A 1 74 ? 5.247 -6.064 -0.705 1.00 91.19 74 GLN A N 1
ATOM 592 C CA . GLN A 1 74 ? 5.843 -4.749 -0.537 1.00 91.19 74 GLN A CA 1
ATOM 593 C C . GLN A 1 74 ? 6.247 -4.133 -1.890 1.00 91.19 74 GLN A C 1
ATOM 595 O O . GLN A 1 74 ? 6.805 -4.811 -2.752 1.00 91.19 74 GLN A O 1
ATOM 600 N N . VAL A 1 75 ? 5.990 -2.832 -2.053 1.00 90.94 75 VAL A N 1
ATOM 601 C CA . VAL A 1 75 ? 6.345 -2.033 -3.246 1.00 90.94 75 VAL A CA 1
ATOM 602 C C . VAL A 1 75 ? 7.295 -0.890 -2.888 1.00 90.94 75 VAL A C 1
ATOM 604 O O . VAL A 1 75 ? 8.196 -0.546 -3.654 1.00 90.94 75 VAL A O 1
ATOM 607 N N . SER A 1 76 ? 7.144 -0.320 -1.696 1.00 89.12 76 SER A N 1
ATOM 608 C CA . SER A 1 76 ? 8.047 0.693 -1.143 1.00 89.12 76 SER A CA 1
ATOM 609 C C . SER A 1 76 ? 8.177 0.512 0.371 1.00 89.12 76 SER A C 1
ATOM 611 O O . SER A 1 76 ? 7.666 -0.456 0.935 1.00 89.12 76 SER A O 1
ATOM 613 N N . GLU A 1 77 ? 8.865 1.423 1.064 1.00 86.25 77 GLU A N 1
ATOM 614 C CA . GLU A 1 77 ? 8.893 1.421 2.534 1.00 86.25 77 GLU A CA 1
ATOM 615 C C . GLU A 1 77 ? 7.472 1.479 3.124 1.00 86.25 77 GLU A C 1
ATOM 617 O O . GLU A 1 77 ? 7.176 0.763 4.082 1.00 86.25 77 GLU A O 1
ATOM 622 N N . SER A 1 78 ? 6.596 2.282 2.515 1.00 89.12 78 SER A N 1
ATOM 623 C CA . SER A 1 78 ? 5.269 2.614 3.032 1.00 89.12 78 SER A CA 1
ATOM 624 C C . SER A 1 78 ? 4.111 1.982 2.264 1.00 89.12 78 SER A C 1
ATOM 626 O O . SER A 1 78 ? 2.994 2.043 2.764 1.00 89.12 78 SER A O 1
ATOM 628 N N . LEU A 1 79 ? 4.336 1.363 1.101 1.00 93.75 79 LEU A N 1
ATOM 629 C CA . LEU A 1 79 ? 3.274 0.821 0.247 1.00 93.75 79 LEU A CA 1
ATOM 630 C C . LEU A 1 79 ? 3.399 -0.683 0.009 1.00 93.75 79 LEU A C 1
ATOM 632 O O . LEU A 1 79 ? 4.500 -1.232 -0.125 1.00 93.75 79 LEU A O 1
ATOM 636 N N . CYS A 1 80 ? 2.245 -1.330 -0.124 1.00 94.38 80 CYS A N 1
ATOM 637 C CA . CYS A 1 80 ? 2.126 -2.735 -0.487 1.00 94.38 80 CYS A CA 1
ATOM 638 C C . CYS A 1 80 ? 0.940 -2.989 -1.427 1.00 94.38 80 CYS A C 1
ATOM 640 O O . CYS A 1 80 ? -0.053 -2.262 -1.403 1.00 94.38 80 CYS A O 1
ATOM 642 N N . ARG A 1 81 ? 1.050 -4.027 -2.257 1.00 94.56 81 ARG A N 1
ATOM 643 C CA . ARG A 1 81 ? -0.034 -4.592 -3.064 1.00 94.56 81 ARG A CA 1
ATOM 644 C C . ARG A 1 81 ? -0.804 -5.555 -2.177 1.00 94.56 81 ARG A C 1
ATOM 646 O O . ARG A 1 81 ? -0.285 -6.616 -1.846 1.00 94.56 81 ARG A O 1
ATOM 653 N N . PHE A 1 82 ? -2.008 -5.175 -1.776 1.00 93.75 82 PHE A N 1
ATOM 654 C CA . PHE A 1 82 ? -2.925 -6.009 -1.013 1.00 93.75 82 PHE A CA 1
ATOM 655 C C . PHE A 1 82 ? -3.793 -6.829 -1.981 1.00 93.75 82 PHE A C 1
ATOM 657 O O . PHE A 1 82 ? -4.576 -6.230 -2.727 1.00 93.75 82 PHE A O 1
ATOM 664 N N . PRO A 1 83 ? -3.642 -8.164 -2.030 1.00 91.69 83 PRO A N 1
ATOM 665 C CA . PRO A 1 83 ? -4.420 -9.018 -2.922 1.00 91.69 83 PRO A CA 1
ATOM 666 C C . PRO A 1 83 ? -5.910 -8.985 -2.578 1.00 91.69 83 PRO A C 1
ATOM 668 O O . PRO A 1 83 ? -6.281 -9.134 -1.413 1.00 91.69 83 PRO A O 1
ATOM 671 N N . LEU A 1 84 ? -6.774 -8.851 -3.589 1.00 90.44 84 LEU A N 1
ATOM 672 C CA . LEU A 1 84 ? -8.232 -8.905 -3.394 1.00 90.44 84 LEU A CA 1
ATOM 673 C C . LEU A 1 84 ? -8.682 -10.270 -2.856 1.00 90.44 84 LEU A C 1
ATOM 675 O O . LEU A 1 84 ? -9.684 -10.353 -2.155 1.00 90.44 84 LEU A O 1
ATOM 679 N N . SER A 1 85 ? -7.926 -11.329 -3.147 1.00 86.81 85 SER A N 1
ATOM 680 C CA . SER A 1 85 ? -8.182 -12.688 -2.667 1.00 86.81 85 SER A CA 1
ATOM 681 C C . SER A 1 85 ? -8.059 -12.857 -1.148 1.00 86.81 85 SER A C 1
ATOM 683 O O . SER A 1 85 ? -8.526 -13.865 -0.628 1.00 86.81 85 SER A O 1
ATOM 685 N N . ILE A 1 86 ? -7.461 -11.895 -0.429 1.00 87.38 86 ILE A N 1
ATOM 686 C CA . ILE A 1 86 ? -7.449 -11.897 1.044 1.00 87.38 86 ILE A CA 1
ATOM 687 C C . ILE A 1 86 ? -8.843 -11.581 1.605 1.00 87.38 86 ILE A C 1
ATOM 689 O O . ILE A 1 86 ? -9.184 -12.052 2.687 1.00 87.38 86 ILE A O 1
ATOM 693 N N . CYS A 1 87 ? -9.656 -10.798 0.892 1.00 90.25 87 CYS A N 1
ATOM 694 C CA . CYS A 1 87 ? -11.005 -10.466 1.331 1.00 90.25 87 CYS A CA 1
ATOM 695 C C . CYS A 1 87 ? -11.921 -11.692 1.191 1.00 90.25 87 CYS A C 1
ATOM 697 O O . CYS A 1 87 ? -12.107 -12.214 0.091 1.00 90.25 87 CYS A O 1
ATOM 699 N N . GLY A 1 88 ? -12.524 -12.128 2.295 1.00 90.00 88 GLY A N 1
ATOM 700 C CA . GLY A 1 88 ? -13.509 -13.210 2.346 1.00 90.00 88 GLY A CA 1
ATOM 701 C C . GLY A 1 88 ? -14.963 -12.729 2.297 1.00 90.00 88 GLY A C 1
ATOM 702 O O . GLY A 1 88 ? -15.881 -13.545 2.225 1.00 90.00 88 GLY A O 1
ATOM 703 N N . SER A 1 89 ? -15.199 -11.417 2.340 1.00 91.50 89 SER A N 1
ATOM 704 C CA . SER A 1 89 ? -16.538 -10.826 2.362 1.00 91.50 89 SER A CA 1
ATOM 705 C C . SER A 1 89 ? -16.613 -9.488 1.628 1.00 91.50 89 SER A C 1
ATOM 707 O O . SER A 1 89 ? -15.621 -8.775 1.486 1.00 91.50 89 SER A O 1
ATOM 709 N N . VAL A 1 90 ? -17.829 -9.105 1.222 1.00 93.19 90 VAL A N 1
ATOM 710 C CA . VAL A 1 90 ? -18.093 -7.796 0.604 1.00 93.19 90 VAL A CA 1
ATOM 711 C C . VAL A 1 90 ? -17.661 -6.651 1.525 1.00 93.19 90 VAL A C 1
ATOM 713 O O . VAL A 1 90 ? -17.067 -5.692 1.047 1.00 93.19 90 VAL A O 1
ATOM 716 N N . ASP A 1 91 ? -17.891 -6.749 2.836 1.00 94.31 91 ASP A N 1
ATOM 717 C CA . ASP A 1 91 ? -17.513 -5.689 3.780 1.00 94.31 91 ASP A CA 1
ATOM 718 C C . ASP A 1 91 ? -15.988 -5.513 3.892 1.00 94.31 91 ASP A C 1
ATOM 720 O O . ASP A 1 91 ? -15.512 -4.390 4.056 1.00 94.31 91 ASP A O 1
ATOM 724 N N . GLU A 1 92 ? -15.199 -6.584 3.752 1.00 94.81 92 GLU A N 1
ATOM 725 C CA . GLU A 1 92 ? -13.733 -6.476 3.683 1.00 94.81 92 GLU A CA 1
ATOM 726 C C . GLU A 1 92 ? -13.277 -5.784 2.399 1.00 94.81 92 GLU A C 1
ATOM 728 O O . GLU A 1 92 ? -12.343 -4.984 2.438 1.00 94.81 92 GLU A O 1
ATOM 733 N N . VAL A 1 93 ? -13.952 -6.037 1.272 1.00 94.75 93 VAL A N 1
ATOM 734 C CA . VAL A 1 93 ? -13.675 -5.338 0.006 1.00 94.75 93 VAL A CA 1
ATOM 735 C C . VAL A 1 93 ? -14.014 -3.853 0.121 1.00 94.75 93 VAL A C 1
ATOM 737 O O . VAL A 1 93 ? -13.251 -3.012 -0.356 1.00 94.75 93 VAL A O 1
ATOM 740 N N . LYS A 1 94 ? -15.111 -3.503 0.804 1.00 94.88 94 LYS A N 1
ATOM 741 C CA . LYS A 1 94 ? -15.462 -2.102 1.082 1.00 94.88 94 LYS A CA 1
ATOM 742 C C . LYS A 1 94 ? -14.421 -1.414 1.954 1.00 94.88 94 LYS A C 1
ATOM 744 O O . LYS A 1 94 ? -14.011 -0.294 1.651 1.00 94.88 94 LYS A O 1
ATOM 749 N N . LEU A 1 95 ? -13.939 -2.089 3.001 1.00 95.69 95 LEU A N 1
ATOM 750 C CA . LEU A 1 95 ? -12.822 -1.572 3.786 1.00 95.69 95 LEU A CA 1
ATOM 751 C C . LEU A 1 95 ? -11.581 -1.387 2.905 1.00 95.69 95 LEU A C 1
ATOM 753 O O . LEU A 1 95 ? -10.960 -0.330 2.953 1.00 95.69 95 LEU A O 1
ATOM 757 N N . LEU A 1 96 ? -11.228 -2.369 2.074 1.00 95.38 96 LEU A N 1
ATOM 758 C CA . LEU A 1 96 ? -10.087 -2.254 1.166 1.00 95.38 96 LEU A CA 1
ATOM 759 C C . LEU A 1 96 ? -10.230 -1.054 0.217 1.00 95.38 96 LEU A C 1
ATOM 761 O O . LEU A 1 96 ? -9.256 -0.328 0.020 1.00 95.38 96 LEU A O 1
ATOM 765 N N . ALA A 1 97 ? -11.427 -0.807 -0.322 1.00 94.12 97 ALA A N 1
ATOM 766 C CA . ALA A 1 97 ? -11.717 0.370 -1.139 1.00 94.12 97 ALA A CA 1
ATOM 767 C C . ALA A 1 97 ? -11.462 1.671 -0.361 1.00 94.12 97 ALA A C 1
ATOM 769 O O . ALA A 1 97 ? -10.764 2.557 -0.854 1.00 94.12 97 ALA A O 1
ATOM 770 N N . HIS A 1 98 ? -11.944 1.753 0.882 1.00 93.19 98 HIS A N 1
ATOM 771 C CA . HIS A 1 98 ? -11.709 2.899 1.767 1.00 93.19 98 HIS A CA 1
ATOM 772 C C . HIS A 1 98 ? -10.214 3.130 2.033 1.00 93.19 98 HIS A C 1
ATOM 774 O O . HIS A 1 98 ? -9.718 4.248 1.899 1.00 93.19 98 HIS A O 1
ATOM 780 N N . LEU A 1 99 ? -9.466 2.068 2.345 1.00 94.69 99 LEU A N 1
ATOM 781 C CA . LEU A 1 99 ? -8.018 2.129 2.584 1.00 94.69 99 LEU A CA 1
ATOM 782 C C . LEU A 1 99 ? -7.238 2.519 1.323 1.00 94.69 99 LEU A C 1
ATOM 784 O O . LEU A 1 99 ? -6.251 3.255 1.401 1.00 94.69 99 LEU A O 1
ATOM 788 N N . PHE A 1 100 ? -7.673 2.039 0.160 1.00 93.56 100 PHE A N 1
ATOM 789 C CA . PHE A 1 100 ? -7.100 2.375 -1.140 1.00 93.56 100 PHE A CA 1
ATOM 790 C C . PHE A 1 100 ? -7.278 3.860 -1.465 1.00 93.56 100 PHE A C 1
ATOM 792 O O . PHE A 1 100 ? -6.297 4.531 -1.786 1.00 93.56 100 PHE A O 1
ATOM 799 N N . VAL A 1 101 ? -8.489 4.396 -1.290 1.00 91.38 101 VAL A N 1
ATOM 800 C CA . VAL A 1 101 ? -8.781 5.827 -1.476 1.00 91.38 101 VAL A CA 1
ATOM 801 C C . VAL A 1 101 ? -7.985 6.679 -0.488 1.00 91.38 101 VAL A C 1
ATOM 803 O O . VAL A 1 101 ? -7.330 7.635 -0.899 1.00 91.38 101 VAL A O 1
ATOM 806 N N . SER A 1 102 ? -7.957 6.297 0.793 1.00 91.50 102 SER A N 1
ATOM 807 C CA . SER A 1 102 ? -7.156 6.989 1.813 1.00 91.50 102 SER A CA 1
ATOM 808 C C . SER A 1 102 ? -5.664 6.983 1.462 1.00 91.50 102 SER A C 1
ATOM 810 O O . SER A 1 102 ? -4.973 7.980 1.645 1.00 91.50 102 SER A O 1
ATOM 812 N N . THR A 1 103 ? -5.155 5.878 0.905 1.00 92.75 103 THR A N 1
ATOM 813 C CA . THR A 1 103 ? -3.763 5.795 0.439 1.00 92.75 103 THR A CA 1
ATOM 814 C C . THR A 1 103 ? -3.517 6.741 -0.734 1.00 92.75 103 THR A C 1
ATOM 816 O O . THR A 1 103 ? -2.511 7.443 -0.728 1.00 92.75 103 THR A O 1
ATOM 819 N N . ALA A 1 104 ? -4.424 6.787 -1.712 1.00 89.69 104 ALA A N 1
ATOM 820 C CA . ALA A 1 104 ? -4.310 7.662 -2.878 1.00 89.69 104 ALA A CA 1
ATOM 821 C C . ALA A 1 104 ? -4.339 9.155 -2.505 1.00 89.69 104 ALA A C 1
ATOM 823 O O . ALA A 1 104 ? -3.715 9.964 -3.177 1.00 89.69 104 ALA A O 1
ATOM 824 N N . GLN A 1 105 ? -5.047 9.533 -1.439 1.00 87.44 105 GLN A N 1
ATOM 825 C CA . GLN A 1 105 ? -5.116 10.923 -0.970 1.00 87.44 105 GLN A CA 1
ATOM 826 C C . GLN A 1 105 ? -3.862 11.366 -0.205 1.00 87.44 105 GLN A C 1
ATOM 828 O O . GLN A 1 105 ? -3.502 12.539 -0.242 1.00 87.44 105 GLN A O 1
ATOM 833 N N . GLU A 1 106 ? -3.210 10.444 0.505 1.00 84.25 106 GLU A N 1
ATOM 834 C CA . GLU A 1 106 ? -2.034 10.745 1.330 1.00 84.25 106 GLU A CA 1
ATOM 835 C C . GLU A 1 106 ? -0.705 10.593 0.579 1.00 84.25 106 GLU A C 1
ATOM 837 O O . GLU A 1 106 ? 0.323 11.081 1.054 1.00 84.25 106 GLU A O 1
ATOM 842 N N . HIS A 1 107 ? -0.687 9.886 -0.554 1.00 78.00 107 HIS A N 1
ATOM 843 C CA . HIS A 1 107 ? 0.553 9.632 -1.275 1.00 78.00 107 HIS A CA 1
ATOM 844 C C . HIS A 1 107 ? 0.920 10.781 -2.213 1.00 78.00 107 HIS A C 1
ATOM 846 O O . HIS A 1 107 ? 0.080 11.324 -2.926 1.00 78.00 107 HIS A O 1
ATOM 852 N N . GLY A 1 108 ? 2.206 11.115 -2.225 1.00 77.25 108 GLY A N 1
ATOM 853 C CA . GLY A 1 108 ? 2.810 12.050 -3.158 1.00 77.25 108 GLY A CA 1
ATOM 854 C C . GLY A 1 108 ? 4.221 11.578 -3.478 1.00 77.25 108 GLY A C 1
ATOM 855 O O . GLY A 1 108 ? 4.923 11.093 -2.591 1.00 77.25 108 GLY A O 1
ATOM 856 N N . GLY A 1 109 ? 4.606 11.709 -4.740 1.00 86.50 109 GLY A N 1
ATOM 857 C CA . GLY A 1 109 ? 5.924 11.347 -5.249 1.00 86.50 109 GLY A CA 1
ATOM 858 C C . GLY A 1 109 ? 6.484 12.450 -6.132 1.00 86.50 109 GLY A C 1
ATOM 859 O O . GLY A 1 109 ? 5.769 13.392 -6.491 1.00 86.50 109 GLY A O 1
ATOM 860 N N . THR A 1 110 ? 7.755 12.338 -6.494 1.00 92.44 110 THR A N 1
ATOM 861 C CA . THR A 1 110 ? 8.407 13.275 -7.409 1.00 92.44 110 THR A CA 1
ATOM 862 C C . THR A 1 110 ? 9.042 12.556 -8.589 1.00 92.44 110 THR A C 1
ATOM 864 O O . THR A 1 110 ? 9.384 11.373 -8.533 1.00 92.44 110 THR A O 1
ATOM 867 N N . VAL A 1 111 ? 9.216 13.289 -9.689 1.00 93.62 111 VAL A N 1
ATOM 868 C CA . VAL A 1 111 ? 9.899 12.759 -10.874 1.00 93.62 111 VAL A CA 1
ATOM 869 C C . VAL A 1 111 ? 11.340 12.382 -10.529 1.00 93.62 111 VAL A C 1
ATOM 871 O O . VAL A 1 111 ? 11.812 11.334 -10.955 1.00 93.62 111 VAL A O 1
ATOM 874 N N . GLU A 1 112 ? 12.015 13.160 -9.684 1.00 94.75 112 GLU A N 1
ATOM 875 C CA . GLU A 1 112 ? 13.374 12.867 -9.221 1.00 94.75 112 GLU A CA 1
ATOM 876 C C . GLU A 1 112 ? 13.436 11.552 -8.428 1.00 94.75 112 GLU A C 1
ATOM 878 O O . GLU A 1 112 ? 14.370 10.765 -8.599 1.00 94.75 112 GLU A O 1
ATOM 883 N N . GLY A 1 113 ? 12.431 11.283 -7.586 1.00 94.12 113 GLY A N 1
ATOM 884 C CA . GLY A 1 113 ? 12.318 10.023 -6.851 1.00 94.12 113 GLY A CA 1
ATOM 885 C C . GLY A 1 113 ? 12.104 8.820 -7.776 1.00 94.12 113 GLY A C 1
ATOM 886 O O . GLY A 1 113 ? 12.752 7.779 -7.602 1.00 94.12 113 GLY A O 1
ATOM 887 N N . LEU A 1 114 ? 11.274 8.978 -8.815 1.00 95.44 114 LEU A N 1
ATOM 888 C CA . LEU A 1 114 ? 11.093 7.968 -9.862 1.00 95.44 114 LEU A CA 1
ATOM 889 C C . LEU A 1 114 ? 12.406 7.719 -10.615 1.00 95.44 114 LEU A C 1
ATOM 891 O O . LEU A 1 114 ? 12.819 6.569 -10.765 1.00 95.44 114 LEU A O 1
ATOM 895 N N . GLU A 1 115 ? 13.084 8.774 -11.062 1.00 95.44 115 GLU A N 1
ATOM 896 C CA . GLU A 1 115 ? 14.338 8.661 -11.810 1.00 95.44 115 GLU A CA 1
ATOM 897 C C . GLU A 1 115 ? 15.427 7.964 -10.987 1.00 95.44 115 GLU A C 1
ATOM 899 O O . GLU A 1 115 ? 16.075 7.044 -11.485 1.00 95.44 115 GLU A O 1
ATOM 904 N N . GLY A 1 116 ? 15.552 8.279 -9.694 1.00 94.81 116 GLY A N 1
ATOM 905 C CA . GLY A 1 116 ? 16.478 7.582 -8.794 1.00 94.81 116 GLY A CA 1
ATOM 906 C C . GLY A 1 116 ? 16.183 6.081 -8.625 1.00 94.81 116 GLY A C 1
ATOM 907 O O . GLY A 1 116 ? 17.095 5.284 -8.377 1.00 94.81 116 GLY A O 1
ATOM 908 N N . LYS A 1 117 ? 14.922 5.659 -8.774 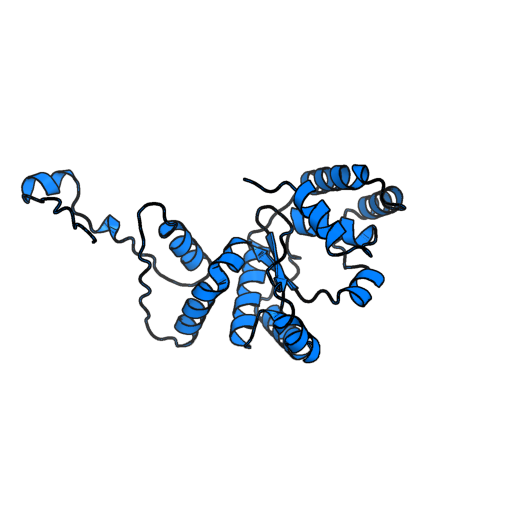1.00 95.06 117 LYS A N 1
ATOM 909 C CA . LYS A 1 117 ? 14.533 4.237 -8.804 1.00 95.06 117 LYS A CA 1
ATOM 910 C C . LYS A 1 117 ? 14.834 3.595 -10.157 1.00 95.06 117 LYS A C 1
ATOM 912 O O . LYS A 1 117 ? 15.298 2.456 -10.191 1.00 95.06 117 LYS A O 1
ATOM 917 N N . LEU A 1 118 ? 14.625 4.316 -11.256 1.00 95.38 118 LEU A N 1
ATOM 918 C CA . LEU A 1 118 ? 14.953 3.841 -12.602 1.00 95.38 118 LEU A CA 1
ATOM 919 C C . LEU A 1 118 ? 16.459 3.620 -12.777 1.00 95.38 118 LEU A C 1
ATOM 921 O O . LEU A 1 118 ? 16.846 2.604 -13.348 1.00 95.38 118 LEU A O 1
ATOM 925 N N . GLU A 1 119 ? 17.310 4.473 -12.203 1.00 93.75 119 GLU A N 1
ATOM 926 C CA . GLU A 1 119 ? 18.765 4.247 -12.185 1.00 93.75 119 GLU A CA 1
ATOM 927 C C . GLU A 1 119 ? 19.147 2.942 -11.468 1.00 93.75 119 GLU A C 1
ATOM 929 O O . GLU A 1 119 ? 20.024 2.206 -11.919 1.00 93.75 119 GLU A O 1
ATOM 934 N N . GLN A 1 120 ? 18.449 2.582 -10.385 1.00 93.81 120 GLN A N 1
ATOM 935 C CA . GLN A 1 120 ? 18.665 1.287 -9.726 1.00 93.81 120 GLN A CA 1
ATOM 936 C C . GLN A 1 120 ? 18.258 0.106 -10.616 1.00 93.81 120 GLN A C 1
ATOM 938 O O . GLN A 1 120 ? 18.921 -0.929 -10.571 1.00 93.81 120 GLN A O 1
ATOM 943 N N . ILE A 1 121 ? 17.203 0.253 -11.424 1.00 94.50 121 ILE A N 1
ATOM 944 C CA . ILE A 1 121 ? 16.759 -0.781 -12.370 1.00 94.50 121 ILE A CA 1
ATOM 945 C C . ILE A 1 121 ? 17.742 -0.918 -13.537 1.00 94.50 121 ILE A C 1
ATOM 947 O O . ILE A 1 121 ? 18.045 -2.042 -13.931 1.00 94.50 121 ILE A O 1
ATOM 951 N N . LYS A 1 122 ? 18.290 0.188 -14.056 1.00 90.94 122 LYS A N 1
ATOM 952 C CA . LYS A 1 122 ? 19.285 0.165 -15.146 1.00 90.94 122 LYS A CA 1
ATOM 953 C C . LYS A 1 122 ? 20.496 -0.708 -14.816 1.00 90.94 122 LYS A C 1
ATOM 955 O O . LYS A 1 122 ? 20.951 -1.465 -15.666 1.00 90.94 122 LYS A O 1
ATOM 960 N N . ASN A 1 123 ? 20.939 -0.707 -13.557 1.00 89.81 123 ASN A N 1
ATOM 961 C CA . ASN A 1 123 ? 22.054 -1.545 -13.093 1.00 89.81 123 ASN A CA 1
ATOM 962 C C . ASN A 1 123 ? 21.809 -3.062 -13.230 1.00 89.81 123 ASN A C 1
ATOM 964 O O . ASN A 1 123 ? 22.749 -3.849 -13.111 1.00 89.81 123 ASN A O 1
ATOM 968 N N . LEU A 1 124 ? 20.570 -3.496 -13.485 1.00 89.25 124 LEU A N 1
ATOM 969 C CA . LEU A 1 124 ? 20.233 -4.896 -13.745 1.00 89.25 124 LEU A CA 1
ATOM 970 C C . LEU A 1 124 ? 20.456 -5.325 -15.201 1.00 89.25 124 LEU A C 1
ATOM 972 O O . LEU A 1 124 ? 20.354 -6.516 -15.481 1.00 89.25 124 LEU A O 1
ATOM 976 N N . HIS A 1 125 ? 20.763 -4.393 -16.112 1.00 91.12 125 HIS A N 1
ATOM 977 C CA . HIS A 1 125 ? 21.024 -4.668 -17.532 1.00 91.12 125 HIS A CA 1
ATOM 978 C C . HIS A 1 125 ? 19.892 -5.461 -18.218 1.00 91.12 125 HIS A C 1
ATOM 980 O O . HIS A 1 125 ? 20.128 -6.382 -19.001 1.00 91.12 125 HIS A O 1
ATOM 986 N N . ILE A 1 126 ? 18.641 -5.113 -17.900 1.00 92.25 126 ILE A N 1
ATOM 987 C CA . ILE A 1 126 ? 17.453 -5.729 -18.502 1.00 92.25 126 ILE A CA 1
ATOM 988 C C . ILE A 1 126 ? 17.369 -5.314 -19.976 1.00 92.25 126 ILE A C 1
ATOM 990 O O . ILE A 1 126 ? 17.394 -4.126 -20.300 1.00 92.25 126 ILE A O 1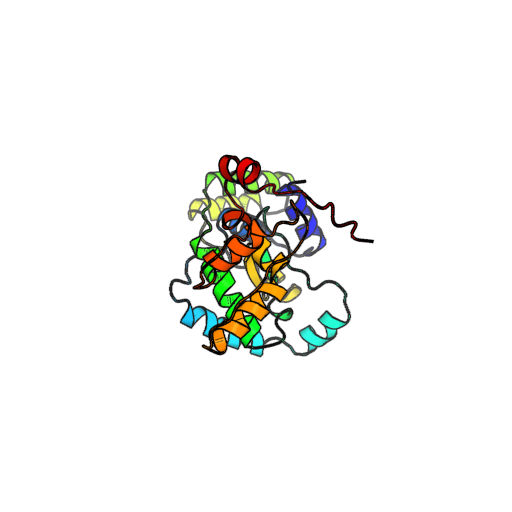
ATOM 994 N N . SER A 1 127 ? 17.245 -6.296 -20.869 1.00 94.44 127 SER A N 1
ATOM 995 C CA . SER A 1 127 ? 17.144 -6.056 -22.313 1.00 94.44 127 SER A CA 1
ATOM 996 C C . SER A 1 127 ? 15.938 -5.169 -22.650 1.00 94.44 127 SER A C 1
ATOM 998 O O . SER A 1 127 ? 14.836 -5.404 -22.154 1.00 94.44 127 SER A O 1
ATOM 1000 N N . GLY A 1 128 ? 16.148 -4.136 -23.472 1.00 94.00 128 GLY A N 1
ATOM 1001 C CA . GLY A 1 128 ? 15.101 -3.198 -23.891 1.00 94.00 128 GLY A CA 1
ATOM 1002 C C . GLY A 1 128 ? 14.704 -2.150 -22.843 1.00 94.00 128 GLY A C 1
ATOM 1003 O O . GLY A 1 128 ? 13.831 -1.324 -23.109 1.00 94.00 128 GLY A O 1
ATOM 1004 N N . MET A 1 129 ? 15.294 -2.174 -21.639 1.00 95.19 129 MET A N 1
ATOM 1005 C CA . MET A 1 129 ? 14.916 -1.259 -20.554 1.00 95.19 129 MET A CA 1
ATOM 1006 C C . MET A 1 129 ? 15.321 0.188 -20.838 1.00 95.19 129 MET A C 1
ATOM 1008 O O . MET A 1 129 ? 14.574 1.106 -20.497 1.00 95.19 129 MET A O 1
ATOM 1012 N N . GLU A 1 130 ? 16.486 0.414 -21.445 1.00 94.38 130 GLU A N 1
ATOM 1013 C CA . GLU A 1 130 ? 16.978 1.765 -21.731 1.00 94.38 130 GLU A CA 1
ATOM 1014 C C . GLU A 1 130 ? 16.127 2.453 -22.798 1.00 94.38 130 GLU A C 1
ATOM 1016 O O . GLU A 1 130 ? 15.665 3.576 -22.577 1.00 94.38 130 GLU A O 1
ATOM 1021 N N . GLU A 1 131 ? 15.846 1.762 -23.906 1.00 96.00 131 GLU A N 1
ATOM 1022 C CA . GLU A 1 131 ? 14.997 2.283 -24.977 1.00 96.00 131 GLU A CA 1
ATOM 1023 C C . GLU A 1 131 ? 13.572 2.532 -24.477 1.00 96.00 131 GLU A C 1
ATOM 1025 O O . GLU A 1 131 ? 13.001 3.596 -24.728 1.00 96.00 131 GLU A O 1
ATOM 1030 N N . TRP A 1 132 ? 13.017 1.586 -23.709 1.00 97.06 132 TRP A N 1
ATOM 1031 C CA . TRP A 1 132 ? 11.682 1.721 -23.130 1.00 97.06 132 TRP A CA 1
ATOM 1032 C C . TRP A 1 132 ? 11.595 2.910 -22.165 1.00 97.06 132 TRP A C 1
ATOM 1034 O O . TRP A 1 132 ? 10.677 3.724 -22.263 1.00 97.06 132 TRP A O 1
ATOM 1044 N N . THR A 1 133 ? 12.578 3.063 -21.271 1.00 96.50 133 THR A N 1
ATOM 1045 C CA . THR A 1 133 ? 12.608 4.174 -20.304 1.00 96.50 133 THR A CA 1
ATOM 1046 C C . THR A 1 133 ? 12.761 5.521 -21.006 1.00 96.50 133 THR A C 1
ATOM 1048 O O . THR A 1 133 ? 12.135 6.497 -20.595 1.00 96.50 133 THR A O 1
ATOM 1051 N N . ALA A 1 134 ? 13.570 5.595 -22.067 1.00 95.81 134 ALA A N 1
ATOM 1052 C CA . ALA A 1 134 ? 13.751 6.819 -22.840 1.00 95.81 134 ALA A CA 1
ATOM 1053 C C . ALA A 1 134 ? 12.450 7.259 -23.531 1.00 95.81 134 ALA A C 1
ATOM 1055 O O . ALA A 1 134 ? 12.106 8.440 -23.463 1.00 95.81 134 ALA A O 1
ATOM 1056 N N . ALA A 1 135 ? 11.709 6.325 -24.135 1.00 96.81 135 ALA A N 1
ATOM 1057 C CA . ALA A 1 135 ? 10.401 6.606 -24.730 1.00 96.81 135 ALA A CA 1
ATOM 1058 C C . ALA A 1 135 ? 9.380 7.042 -23.665 1.00 96.81 135 ALA A C 1
ATOM 1060 O O . ALA A 1 135 ? 8.756 8.093 -23.794 1.00 96.81 135 ALA A O 1
ATOM 1061 N N . TRP A 1 136 ? 9.291 6.305 -22.555 1.00 96.81 136 TRP A N 1
ATOM 1062 C CA . TRP A 1 136 ? 8.374 6.623 -21.457 1.00 96.81 136 TRP A CA 1
ATOM 1063 C C . TRP A 1 136 ? 8.666 7.990 -20.809 1.00 96.81 136 TRP A C 1
ATOM 1065 O O . TRP A 1 136 ? 7.745 8.728 -20.451 1.00 96.81 136 TRP A O 1
ATOM 1075 N N . LYS A 1 137 ? 9.946 8.378 -20.725 1.00 96.38 137 LYS A N 1
ATOM 1076 C CA . LYS A 1 137 ? 10.374 9.709 -20.271 1.00 96.38 137 LYS A CA 1
ATOM 1077 C C . LYS A 1 137 ? 9.927 10.825 -21.220 1.00 96.38 137 LYS A C 1
ATOM 1079 O O . LYS A 1 137 ? 9.527 11.883 -20.740 1.00 96.38 137 LYS A O 1
ATOM 1084 N N . GLN A 1 138 ? 9.979 10.617 -22.539 1.00 96.75 138 GLN A N 1
ATOM 1085 C CA . GLN A 1 138 ? 9.530 11.618 -23.522 1.00 96.75 138 GLN A CA 1
ATOM 1086 C C . GLN A 1 138 ? 8.030 11.919 -23.407 1.00 96.75 138 GLN A C 1
ATOM 1088 O O . GLN A 1 138 ? 7.612 13.044 -23.668 1.00 96.75 138 GLN A O 1
ATOM 1093 N N . GLU A 1 139 ? 7.239 10.944 -22.963 1.00 94.94 139 GLU A N 1
ATOM 1094 C CA . GLU A 1 139 ? 5.803 11.097 -22.701 1.00 94.94 139 GLU A CA 1
ATOM 1095 C C . GLU A 1 139 ? 5.495 11.738 -21.334 1.00 94.94 139 GLU A C 1
ATOM 1097 O O . GLU A 1 139 ? 4.334 11.993 -21.019 1.00 94.94 139 GLU A O 1
ATOM 1102 N N . GLY A 1 140 ? 6.515 12.021 -20.514 1.00 94.25 140 GLY A N 1
ATOM 1103 C CA . GLY A 1 140 ? 6.346 12.621 -19.188 1.00 94.25 140 GLY A CA 1
ATOM 1104 C C . GLY A 1 140 ? 5.969 11.623 -18.093 1.00 94.25 140 GLY A C 1
ATOM 1105 O O . GLY A 1 140 ? 5.322 12.008 -17.123 1.00 94.25 140 GLY A O 1
ATOM 1106 N N . TYR A 1 141 ? 6.372 10.356 -18.236 1.00 94.44 141 TYR A N 1
ATOM 1107 C CA . TYR A 1 141 ? 6.084 9.274 -17.289 1.00 94.44 141 TYR A CA 1
ATOM 1108 C C . TYR A 1 141 ? 4.583 9.083 -16.992 1.00 94.44 141 TYR A C 1
ATOM 1110 O O . TYR A 1 141 ? 4.181 9.094 -15.823 1.00 94.44 141 TYR A O 1
ATOM 1118 N N . PRO A 1 142 ? 3.724 8.891 -18.013 1.00 93.19 142 PRO A N 1
ATOM 1119 C CA . PRO A 1 142 ? 2.316 8.593 -17.771 1.00 93.19 142 PRO A CA 1
ATOM 1120 C C . PRO A 1 142 ? 2.157 7.307 -16.938 1.00 93.19 142 PRO A C 1
ATOM 1122 O O . PRO A 1 142 ? 3.021 6.423 -17.009 1.00 93.19 142 PRO A O 1
ATOM 1125 N N . PRO A 1 143 ? 1.057 7.153 -16.173 1.00 91.25 143 PRO A N 1
ATOM 1126 C CA . PRO A 1 143 ? 0.765 5.911 -15.467 1.00 91.25 143 PRO A CA 1
ATOM 1127 C C . PRO A 1 143 ? 0.805 4.702 -16.405 1.00 91.25 143 PRO A C 1
ATOM 1129 O O . PRO A 1 143 ? 0.270 4.726 -17.512 1.00 91.25 143 PRO A O 1
ATOM 1132 N N . VAL A 1 144 ? 1.445 3.626 -15.949 1.00 91.69 144 VAL A N 1
ATOM 1133 C CA . VAL A 1 144 ? 1.660 2.413 -16.745 1.00 91.69 144 VAL A CA 1
ATOM 1134 C C . VAL A 1 144 ? 0.880 1.234 -16.183 1.00 91.69 144 VAL A C 1
ATOM 1136 O O . VAL A 1 144 ? 0.903 0.934 -14.984 1.00 91.69 144 VAL A O 1
ATOM 1139 N N . HIS A 1 145 ? 0.207 0.503 -17.068 1.00 92.56 145 HIS A N 1
ATOM 1140 C CA . HIS A 1 145 ? -0.396 -0.788 -16.748 1.00 92.56 145 HIS A CA 1
ATOM 1141 C C . HIS A 1 145 ? 0.633 -1.920 -16.827 1.00 92.56 145 HIS A C 1
ATOM 1143 O O . HIS A 1 145 ? 1.720 -1.733 -17.359 1.00 92.56 145 HIS A O 1
ATOM 1149 N N . HIS A 1 146 ? 0.297 -3.087 -16.271 1.00 95.12 146 HIS A N 1
ATOM 1150 C CA . HIS A 1 146 ? 1.112 -4.288 -16.463 1.00 95.12 146 HIS A CA 1
ATOM 1151 C C . HIS A 1 146 ? 1.113 -4.715 -17.929 1.00 95.12 146 HIS A C 1
ATOM 1153 O O . HIS A 1 146 ? 0.104 -4.523 -18.628 1.00 95.12 146 HIS A O 1
ATOM 1159 N N . SER A 1 147 ? 2.222 -5.316 -18.354 1.00 96.94 147 SER A N 1
ATOM 1160 C CA . SER A 1 147 ? 2.358 -5.903 -19.682 1.00 96.94 147 SER A CA 1
ATOM 1161 C C . SER A 1 147 ? 1.350 -7.038 -19.901 1.00 96.94 147 SER A C 1
ATOM 1163 O O . SER A 1 147 ? 0.757 -7.575 -18.955 1.00 96.94 147 SER A O 1
ATOM 1165 N N . ARG A 1 148 ? 1.125 -7.416 -21.165 1.00 97.00 148 ARG A N 1
ATOM 1166 C CA . ARG A 1 148 ? 0.241 -8.546 -21.491 1.00 97.00 148 ARG A CA 1
ATOM 1167 C C . ARG A 1 148 ? 0.797 -9.850 -20.915 1.00 97.00 148 ARG A C 1
ATOM 1169 O O . ARG A 1 148 ? 0.037 -10.594 -20.303 1.00 97.00 148 ARG A O 1
ATOM 1176 N N . ILE A 1 149 ? 2.108 -10.074 -21.052 1.00 96.12 149 ILE A N 1
ATOM 1177 C CA . ILE A 1 149 ? 2.793 -11.268 -20.539 1.00 96.12 149 ILE A CA 1
ATOM 1178 C C . ILE A 1 149 ? 2.615 -11.370 -19.022 1.00 96.12 149 ILE A C 1
ATOM 1180 O O . ILE A 1 149 ? 2.216 -12.418 -18.518 1.00 96.12 149 ILE A O 1
ATOM 1184 N N . TYR A 1 150 ? 2.814 -10.268 -18.297 1.00 94.62 150 TYR A N 1
ATOM 1185 C CA . TYR A 1 150 ? 2.636 -10.243 -16.847 1.00 94.62 150 TYR A CA 1
ATOM 1186 C C . TYR A 1 150 ? 1.189 -10.530 -16.429 1.00 94.62 150 TYR A C 1
ATOM 1188 O O . TYR A 1 150 ? 0.948 -11.296 -15.496 1.00 94.62 150 TYR A O 1
ATOM 1196 N N . LYS A 1 151 ? 0.204 -9.937 -17.116 1.00 92.25 151 LYS A N 1
ATOM 1197 C CA . LYS A 1 151 ? -1.221 -10.162 -16.818 1.00 92.25 151 LYS A CA 1
ATOM 1198 C C . LYS A 1 151 ? -1.635 -11.615 -17.036 1.00 92.25 151 LYS A C 1
ATOM 1200 O O . LYS A 1 151 ? -2.331 -12.167 -16.190 1.00 92.25 151 LYS A O 1
ATOM 1205 N N . GLU A 1 152 ? -1.204 -12.217 -18.140 1.00 91.12 152 GLU A N 1
ATOM 1206 C CA . GLU A 1 152 ? -1.507 -13.613 -18.473 1.00 91.12 152 GLU A CA 1
ATOM 1207 C C . GLU A 1 152 ? -0.841 -14.587 -17.495 1.00 91.12 152 GLU A C 1
ATOM 1209 O O . GLU A 1 152 ? -1.473 -15.556 -17.078 1.00 91.12 152 GLU A O 1
ATOM 1214 N N . ALA A 1 153 ? 0.402 -14.309 -17.089 1.00 89.38 153 ALA A N 1
ATOM 1215 C CA . ALA A 1 153 ? 1.164 -15.177 -16.198 1.00 89.38 153 ALA A CA 1
ATOM 1216 C C . ALA A 1 153 ? 0.744 -15.082 -14.723 1.00 89.38 153 ALA A C 1
ATOM 1218 O O . ALA A 1 153 ? 0.784 -16.089 -14.019 1.00 89.38 153 ALA A O 1
ATOM 1219 N N . TYR A 1 154 ? 0.382 -13.885 -14.243 1.00 88.25 154 TYR A N 1
ATOM 1220 C CA . TYR A 1 154 ? 0.261 -13.619 -12.802 1.00 88.25 154 TYR A CA 1
ATOM 1221 C C . TYR A 1 154 ? -1.101 -13.103 -12.347 1.00 88.25 154 TYR A C 1
ATOM 1223 O O . TYR A 1 154 ? -1.317 -13.028 -11.141 1.00 88.25 154 TYR A O 1
ATOM 1231 N N . GLN A 1 155 ? -1.996 -12.726 -13.270 1.00 87.38 155 GLN A N 1
ATOM 1232 C CA . GLN A 1 155 ? -3.356 -12.249 -12.969 1.00 87.38 155 GLN A CA 1
ATOM 1233 C C . GLN A 1 155 ? -3.402 -11.271 -11.771 1.00 87.38 155 GLN A C 1
ATOM 1235 O O . GLN A 1 155 ? -3.974 -11.581 -10.723 1.00 87.38 155 GLN A O 1
ATOM 1240 N N . PRO A 1 156 ? -2.747 -10.097 -11.870 1.00 88.56 156 PRO A N 1
ATOM 1241 C CA . PRO A 1 156 ? -2.530 -9.220 -10.723 1.00 88.56 156 PRO A CA 1
ATOM 1242 C C . PRO A 1 156 ? -3.817 -8.529 -10.247 1.00 88.56 156 PRO A C 1
ATOM 1244 O O . PRO A 1 156 ? -4.125 -7.411 -10.659 1.00 88.56 156 PRO A O 1
ATOM 1247 N N . HIS A 1 157 ? -4.525 -9.172 -9.319 1.00 90.25 157 HIS A N 1
ATOM 1248 C CA . HIS A 1 157 ? -5.711 -8.638 -8.648 1.00 90.25 157 HIS A CA 1
ATOM 1249 C C . HIS A 1 157 ? -5.362 -8.133 -7.250 1.00 90.25 157 HIS A C 1
ATOM 1251 O O . HIS A 1 157 ? -5.495 -8.835 -6.243 1.00 90.25 157 HIS A O 1
ATOM 1257 N N . TYR A 1 158 ? -4.893 -6.890 -7.184 1.00 92.56 158 TYR A N 1
ATOM 1258 C CA . TYR A 1 158 ? -4.529 -6.235 -5.933 1.00 92.56 158 TYR A CA 1
ATOM 1259 C C . TYR A 1 158 ? -4.949 -4.764 -5.910 1.00 92.56 158 TYR A C 1
ATOM 1261 O O . TYR A 1 158 ? -5.270 -4.157 -6.938 1.00 92.56 158 TYR A O 1
ATOM 1269 N N . ARG A 1 159 ? -4.882 -4.158 -4.723 1.00 93.06 159 ARG A N 1
ATOM 1270 C CA . ARG A 1 159 ? -4.888 -2.703 -4.546 1.00 93.06 159 ARG A CA 1
ATOM 1271 C C . ARG A 1 159 ? -3.672 -2.239 -3.782 1.00 93.06 159 ARG A C 1
ATOM 1273 O O . ARG A 1 159 ? -3.173 -2.931 -2.905 1.00 93.06 159 ARG A O 1
ATOM 1280 N N . LEU A 1 160 ? -3.160 -1.077 -4.163 1.00 94.00 160 LEU A N 1
ATOM 1281 C CA . LEU A 1 160 ? -1.992 -0.510 -3.516 1.00 94.00 160 LEU A CA 1
ATOM 1282 C C . LEU A 1 160 ? -2.451 0.273 -2.284 1.00 94.00 160 LEU A C 1
ATOM 1284 O O . LEU A 1 160 ? -3.184 1.246 -2.412 1.00 94.00 160 LEU A O 1
ATOM 1288 N N . ILE A 1 161 ? -2.052 -0.169 -1.098 1.00 95.00 161 ILE A N 1
ATOM 1289 C CA . ILE A 1 161 ? -2.418 0.474 0.167 1.00 95.00 161 ILE A CA 1
ATOM 1290 C C . ILE A 1 161 ? -1.174 0.763 0.997 1.00 95.00 161 ILE A C 1
ATOM 1292 O O . ILE A 1 161 ? -0.124 0.134 0.804 1.00 95.00 161 ILE A O 1
ATOM 1296 N N . GLN A 1 162 ? -1.287 1.684 1.956 1.00 94.31 162 GLN A N 1
ATOM 1297 C CA . GLN A 1 162 ? -0.224 1.847 2.939 1.00 94.31 162 GLN A CA 1
ATOM 1298 C C . GLN A 1 162 ? 0.003 0.539 3.696 1.00 94.31 162 GLN A C 1
ATOM 1300 O O . GLN A 1 162 ? -0.935 -0.119 4.145 1.00 94.31 162 GLN A O 1
ATOM 1305 N N . ARG A 1 163 ? 1.270 0.184 3.887 1.00 92.94 163 ARG A N 1
ATOM 1306 C CA . ARG A 1 163 ? 1.689 -1.046 4.558 1.00 92.94 163 ARG A CA 1
ATOM 1307 C C . ARG A 1 163 ? 1.067 -1.185 5.947 1.00 92.94 163 ARG A C 1
ATOM 1309 O O . ARG A 1 163 ? 0.576 -2.252 6.289 1.00 92.94 163 ARG A O 1
ATOM 1316 N N . GLN A 1 164 ? 1.016 -0.090 6.702 1.00 93.25 164 GLN A N 1
ATOM 1317 C CA . GLN A 1 164 ? 0.386 -0.057 8.022 1.00 93.25 164 GLN A CA 1
ATOM 1318 C C . GLN A 1 164 ? -1.094 -0.476 7.984 1.00 93.25 164 GLN A C 1
ATOM 1320 O O . GLN A 1 164 ? -1.567 -1.127 8.909 1.00 93.25 164 GLN A O 1
ATOM 1325 N N . TYR A 1 165 ? -1.827 -0.166 6.911 1.00 95.12 165 TYR A N 1
ATOM 1326 C CA . TYR A 1 165 ? -3.211 -0.615 6.768 1.00 95.12 165 TYR A CA 1
ATOM 1327 C C . TYR A 1 165 ? -3.299 -2.127 6.556 1.00 95.12 165 TYR A C 1
ATOM 1329 O O . TYR A 1 165 ? -4.199 -2.755 7.101 1.00 95.12 165 TYR A O 1
ATOM 1337 N N . SER A 1 166 ? -2.349 -2.720 5.823 1.00 93.75 166 SER A N 1
ATOM 1338 C CA . SER A 1 166 ? -2.256 -4.178 5.687 1.00 93.75 166 SER A CA 1
ATOM 1339 C C . SER A 1 166 ? -1.919 -4.850 7.018 1.00 93.75 166 SER A C 1
ATOM 1341 O O . SER A 1 166 ? -2.546 -5.845 7.370 1.00 93.75 166 SER A O 1
ATOM 1343 N N . ASP A 1 167 ? -0.946 -4.316 7.762 1.00 91.88 167 ASP A N 1
ATOM 1344 C CA . ASP A 1 167 ? -0.488 -4.897 9.032 1.00 91.88 167 ASP A CA 1
ATOM 1345 C C . ASP A 1 167 ? -1.608 -4.900 10.094 1.00 91.88 167 ASP A C 1
ATOM 1347 O O . ASP A 1 167 ? -1.725 -5.837 10.883 1.00 91.88 167 ASP A O 1
ATOM 1351 N N . TYR A 1 168 ? -2.466 -3.873 10.085 1.00 94.69 168 TYR A N 1
ATOM 1352 C CA . TYR A 1 168 ? -3.609 -3.737 10.994 1.00 94.69 168 TYR A CA 1
ATOM 1353 C C . TYR A 1 168 ? -4.956 -4.133 10.369 1.00 94.69 168 TYR A C 1
ATOM 1355 O O . TYR A 1 168 ? -5.994 -3.913 10.994 1.00 94.69 168 TYR A O 1
ATOM 1363 N N . PHE A 1 169 ? -4.978 -4.739 9.176 1.00 95.06 169 PHE A N 1
ATOM 1364 C CA . PHE A 1 169 ? -6.224 -5.016 8.450 1.00 95.06 169 PHE A CA 1
ATOM 1365 C C . PHE A 1 169 ? -7.289 -5.743 9.299 1.00 95.06 169 PHE A C 1
ATOM 1367 O O . PHE A 1 169 ? -8.421 -5.260 9.336 1.00 95.06 169 PHE A O 1
ATOM 1374 N N . PRO A 1 170 ? -6.963 -6.805 10.075 1.00 93.94 170 PRO A N 1
ATOM 1375 C CA . PRO A 1 170 ? -7.969 -7.511 10.874 1.00 93.94 170 PRO A CA 1
ATOM 1376 C C . PRO A 1 170 ? -8.651 -6.633 11.933 1.00 93.94 170 PRO A C 1
ATOM 1378 O O . PRO A 1 170 ? -9.865 -6.698 12.108 1.00 93.94 170 PRO A O 1
ATOM 1381 N N . VAL A 1 171 ? -7.895 -5.777 12.632 1.00 95.50 171 VAL A N 1
ATOM 1382 C CA . VAL A 1 171 ? -8.477 -4.892 13.658 1.00 95.50 171 VAL A CA 1
ATOM 1383 C C . VAL A 1 171 ? -9.234 -3.725 13.026 1.00 95.50 171 VAL A C 1
ATOM 1385 O O . VAL A 1 171 ? -10.292 -3.340 13.522 1.00 95.50 171 VAL A O 1
ATOM 1388 N N . LEU A 1 172 ? -8.737 -3.193 11.905 1.00 96.94 172 LEU A N 1
ATOM 1389 C CA . LEU A 1 172 ? -9.439 -2.160 11.144 1.00 96.94 172 LEU A CA 1
ATOM 1390 C C . LEU A 1 172 ? -10.783 -2.680 10.622 1.00 96.94 172 LEU A C 1
ATOM 1392 O O . LEU A 1 172 ? -11.761 -1.935 10.639 1.00 96.94 172 LEU A O 1
ATOM 1396 N N . PHE A 1 173 ? -10.856 -3.954 10.231 1.00 96.44 173 PHE A N 1
ATOM 1397 C CA . PHE A 1 173 ? -12.098 -4.590 9.807 1.00 96.44 173 PHE A CA 1
ATOM 1398 C C . PHE A 1 173 ? -13.126 -4.714 10.927 1.00 96.44 173 PHE A C 1
ATOM 1400 O O . PHE A 1 173 ? -14.280 -4.332 10.738 1.00 96.44 173 PHE A O 1
ATOM 1407 N N . GLU A 1 174 ? -12.727 -5.148 12.121 1.00 96.00 174 GLU A N 1
ATOM 1408 C CA . GLU A 1 174 ? -13.662 -5.211 13.251 1.00 96.00 174 GLU A CA 1
ATOM 1409 C C . GLU A 1 174 ? -14.188 -3.823 13.647 1.00 96.00 174 GLU A C 1
ATOM 1411 O O . GLU A 1 174 ? -15.379 -3.657 13.919 1.00 96.00 174 GLU A O 1
ATOM 1416 N N . ILE A 1 175 ? -13.342 -2.791 13.586 1.00 95.31 175 ILE A N 1
ATOM 1417 C CA . ILE A 1 175 ? -13.772 -1.403 13.805 1.00 95.31 175 ILE A CA 1
ATOM 1418 C C . ILE A 1 175 ? -14.733 -0.948 12.704 1.00 95.31 175 ILE A C 1
ATOM 1420 O O . ILE A 1 175 ? -15.784 -0.379 13.005 1.00 95.31 175 ILE A O 1
ATOM 1424 N N . TYR A 1 176 ? -14.420 -1.236 11.440 1.00 95.06 176 TYR A N 1
ATOM 1425 C CA . TYR A 1 176 ? -15.299 -0.935 10.314 1.00 95.06 176 TYR A CA 1
ATOM 1426 C C . TYR A 1 176 ? -16.684 -1.571 10.499 1.00 95.06 176 TYR A C 1
ATOM 1428 O O . TYR A 1 176 ? -17.699 -0.891 10.347 1.00 95.06 176 TYR A O 1
ATOM 1436 N N . ARG A 1 177 ? -16.751 -2.838 10.926 1.00 93.69 177 ARG A N 1
ATOM 1437 C CA . ARG A 1 177 ? -18.016 -3.529 11.224 1.00 93.69 177 ARG A CA 1
ATOM 1438 C C . ARG A 1 177 ? -18.801 -2.878 12.357 1.00 93.69 177 ARG A C 1
ATOM 1440 O O . ARG A 1 177 ? -20.026 -2.811 12.268 1.00 93.69 177 ARG A O 1
ATOM 1447 N N . LEU A 1 178 ? -18.132 -2.411 13.414 1.00 93.50 178 LEU A N 1
ATOM 1448 C CA . LEU A 1 178 ? -18.793 -1.671 14.496 1.00 93.50 178 LEU A CA 1
ATOM 1449 C C . LEU A 1 178 ? -19.431 -0.382 13.970 1.00 93.50 178 LEU A C 1
ATOM 1451 O O . LEU A 1 178 ? -20.581 -0.103 14.297 1.00 93.50 178 LEU A O 1
ATOM 1455 N N . LEU A 1 179 ? -18.735 0.349 13.095 1.00 90.69 179 LEU A N 1
ATOM 1456 C CA . LEU A 1 179 ? -19.265 1.569 12.478 1.00 90.69 179 LEU A CA 1
ATOM 1457 C C . LEU A 1 179 ? -20.501 1.295 11.612 1.00 90.69 179 LEU A C 1
ATOM 1459 O O . LEU A 1 179 ? -21.451 2.077 11.644 1.00 90.69 179 LEU A O 1
ATOM 1463 N N . GLN A 1 180 ? -20.538 0.166 10.893 1.00 89.62 180 GLN A N 1
ATOM 1464 C CA . GLN A 1 180 ? -21.699 -0.203 10.072 1.00 89.62 180 GLN A CA 1
ATOM 1465 C C . GLN A 1 180 ? -22.972 -0.460 10.892 1.00 89.62 180 GLN A C 1
ATOM 1467 O O . GLN A 1 180 ? -24.074 -0.290 10.369 1.00 89.62 180 GLN A O 1
ATOM 1472 N N . ARG A 1 181 ? -22.852 -0.826 12.177 1.00 90.31 181 ARG A N 1
ATOM 1473 C CA . ARG A 1 181 ? -24.016 -1.030 13.062 1.00 90.31 181 ARG A CA 1
ATOM 1474 C C . ARG A 1 181 ? -24.735 0.274 13.409 1.00 90.31 181 ARG A C 1
ATOM 1476 O O . ARG A 1 181 ? -25.900 0.222 13.772 1.00 90.31 181 ARG A O 1
ATOM 1483 N N . LYS A 1 182 ? -24.064 1.427 13.267 1.00 82.44 182 LYS A N 1
ATOM 1484 C CA . LYS A 1 182 ? -24.571 2.773 13.608 1.00 82.44 182 LYS A CA 1
ATOM 1485 C C . LYS A 1 182 ? -24.955 2.974 15.083 1.00 82.44 182 LYS A C 1
ATOM 1487 O O . LYS A 1 182 ? -25.557 3.992 15.414 1.00 82.44 182 LYS A O 1
ATOM 1492 N N . ASP A 1 183 ? -24.548 2.060 15.958 1.00 87.62 183 ASP A N 1
ATOM 1493 C CA . ASP A 1 183 ? -24.676 2.198 17.406 1.00 87.62 183 ASP A CA 1
ATOM 1494 C C . ASP A 1 183 ? -23.394 2.792 18.011 1.00 87.62 183 ASP A C 1
ATOM 1496 O O . ASP A 1 183 ? -22.298 2.553 17.489 1.00 87.62 183 ASP A O 1
ATOM 1500 N N . PRO A 1 184 ? -23.480 3.533 19.132 1.00 88.12 184 PRO A N 1
ATOM 1501 C CA . PRO A 1 184 ? -22.296 3.961 19.863 1.00 88.12 184 PRO A CA 1
ATOM 1502 C C . PRO A 1 184 ? -21.444 2.758 20.284 1.00 88.12 184 PRO A C 1
ATOM 1504 O O . PRO A 1 184 ? -21.919 1.855 20.974 1.00 88.12 184 PRO A O 1
ATOM 1507 N N . ALA A 1 185 ? -20.166 2.768 19.907 1.00 91.56 185 ALA A N 1
ATOM 1508 C CA . ALA A 1 185 ? -19.200 1.741 20.275 1.00 91.56 185 ALA A CA 1
ATOM 1509 C C . ALA A 1 185 ? -17.999 2.364 20.993 1.00 91.56 185 ALA A C 1
ATOM 1511 O O . ALA A 1 185 ? -17.531 3.445 20.634 1.00 91.56 185 ALA A O 1
ATOM 1512 N N . VAL A 1 186 ? -17.478 1.656 21.996 1.00 93.69 186 VAL A N 1
ATOM 1513 C CA . VAL A 1 186 ? -16.228 2.003 22.678 1.00 93.69 186 VAL A CA 1
ATOM 1514 C C . VAL A 1 186 ? -15.222 0.898 22.400 1.00 93.69 186 VAL A C 1
ATOM 1516 O O . VAL A 1 186 ? -15.466 -0.263 22.722 1.00 93.69 186 VAL A O 1
ATOM 1519 N N . VAL A 1 187 ? -14.087 1.266 21.810 1.00 94.38 187 VAL A N 1
ATOM 1520 C CA . VAL A 1 187 ? -12.977 0.350 21.537 1.00 94.38 187 VAL A CA 1
ATOM 1521 C C . VAL A 1 187 ? -11.835 0.687 22.488 1.00 94.38 187 VAL A C 1
ATOM 1523 O O . VAL A 1 187 ? -11.280 1.782 22.439 1.00 94.38 187 VAL A O 1
ATOM 1526 N N . ALA A 1 188 ? -11.485 -0.254 23.363 1.00 95.12 188 ALA A N 1
ATOM 1527 C CA . ALA A 1 188 ? -10.334 -0.127 24.249 1.00 95.12 188 ALA A CA 1
ATOM 1528 C C . ALA A 1 188 ? -9.095 -0.755 23.593 1.00 95.12 188 ALA A C 1
ATOM 1530 O O . ALA A 1 188 ? -9.124 -1.918 23.196 1.00 95.12 188 ALA A O 1
ATOM 1531 N N . ILE A 1 189 ? -8.004 0.009 23.496 1.00 94.38 189 ILE A N 1
ATOM 1532 C CA . ILE A 1 189 ? -6.710 -0.463 22.985 1.00 94.38 189 ILE A CA 1
ATOM 1533 C C . ILE A 1 189 ? -5.752 -0.558 24.170 1.00 94.38 189 ILE A C 1
ATOM 1535 O O . ILE A 1 189 ? -5.277 0.466 24.662 1.00 94.38 189 ILE A O 1
ATOM 1539 N N . ASP A 1 190 ? -5.467 -1.778 24.620 1.00 92.94 190 ASP A N 1
ATOM 1540 C CA . ASP A 1 190 ? -4.570 -2.045 25.748 1.00 92.94 190 ASP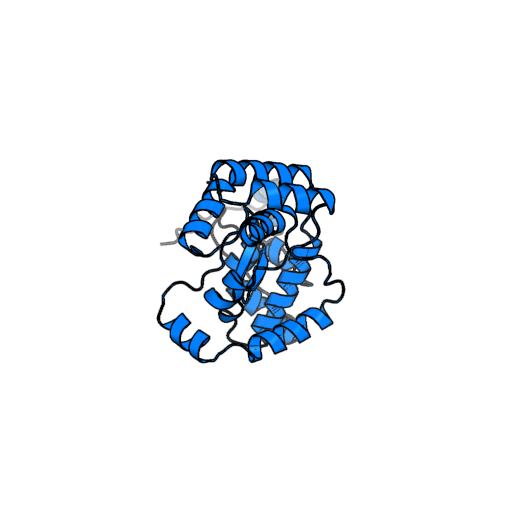 A CA 1
ATOM 1541 C C . ASP A 1 190 ? -3.263 -2.729 25.308 1.00 92.94 190 ASP A C 1
ATOM 1543 O O . ASP A 1 190 ? -3.157 -3.296 24.220 1.00 92.94 190 ASP A O 1
ATOM 1547 N N . GLY A 1 191 ? -2.225 -2.618 26.134 1.00 90.50 191 GLY A N 1
ATOM 1548 C CA . GLY A 1 191 ? -0.887 -3.120 25.846 1.00 90.50 191 GLY A CA 1
ATOM 1549 C C . GLY A 1 191 ? 0.213 -2.365 26.590 1.00 90.50 191 GLY A C 1
ATOM 1550 O O . GLY A 1 191 ? 0.014 -1.297 27.171 1.00 90.50 191 GLY A O 1
ATOM 1551 N N . ARG A 1 192 ? 1.435 -2.899 26.543 1.00 92.00 192 ARG A N 1
ATOM 1552 C CA . ARG A 1 192 ? 2.602 -2.340 27.251 1.00 92.00 192 ARG A CA 1
ATOM 1553 C C . ARG A 1 192 ? 3.001 -0.953 26.725 1.00 92.00 192 ARG A C 1
ATOM 1555 O O . ARG A 1 192 ? 2.646 -0.548 25.617 1.00 92.00 192 ARG A O 1
ATOM 1562 N N . CYS A 1 193 ? 3.757 -0.191 27.516 1.00 87.75 193 CYS A N 1
ATOM 1563 C CA . CYS A 1 193 ? 4.377 1.041 27.017 1.00 87.75 193 CYS A CA 1
ATOM 1564 C C . CYS A 1 193 ? 5.270 0.726 25.802 1.00 87.75 193 CYS A C 1
ATOM 1566 O O . CYS A 1 193 ? 5.958 -0.294 25.793 1.00 87.75 193 CYS A O 1
ATOM 1568 N N . GLY A 1 194 ? 5.211 1.565 24.765 1.00 88.19 194 GLY A N 1
ATOM 1569 C CA . GLY A 1 194 ? 5.947 1.354 23.515 1.00 88.19 194 GLY A CA 1
ATOM 1570 C C . GLY A 1 194 ? 5.360 0.299 22.568 1.00 88.19 194 GLY A C 1
ATOM 1571 O O . GLY A 1 194 ? 5.915 0.097 21.497 1.00 88.19 194 GLY A O 1
ATOM 1572 N N . SER A 1 195 ? 4.226 -0.339 22.891 1.00 90.50 195 SER A N 1
ATOM 1573 C CA . SER A 1 195 ? 3.618 -1.373 22.033 1.00 90.50 195 SER A CA 1
ATOM 1574 C C . SER A 1 195 ? 2.867 -0.838 20.804 1.00 90.50 195 SER A C 1
ATOM 1576 O O . SER A 1 195 ? 2.230 -1.613 20.104 1.00 90.50 195 SER A O 1
ATOM 1578 N N . GLY A 1 196 ? 2.878 0.479 20.562 1.00 92.00 196 GLY A N 1
ATOM 1579 C CA . GLY A 1 196 ? 2.214 1.090 19.404 1.00 92.00 196 GLY A CA 1
ATOM 1580 C C . GLY A 1 196 ? 0.750 1.510 19.599 1.00 92.00 196 GLY A C 1
ATOM 1581 O O . GLY A 1 196 ? 0.123 1.914 18.629 1.00 92.00 196 GLY A O 1
ATOM 1582 N N . LYS A 1 197 ? 0.196 1.497 20.823 1.00 94.38 197 LYS A N 1
ATOM 1583 C CA . LYS A 1 197 ? -1.214 1.885 21.081 1.00 94.38 197 LYS A CA 1
ATOM 1584 C C . LYS A 1 197 ? -1.589 3.259 20.520 1.00 94.38 197 LYS A C 1
ATOM 1586 O O . LYS A 1 197 ? -2.566 3.370 19.795 1.00 94.38 197 LYS A O 1
ATOM 1591 N N . THR A 1 198 ? -0.782 4.280 20.821 1.00 93.81 198 THR A N 1
ATOM 1592 C CA . THR A 1 198 ? -0.983 5.658 20.342 1.00 93.81 198 THR A CA 1
ATOM 1593 C C . THR A 1 198 ? -0.934 5.743 18.819 1.00 93.81 198 THR A C 1
ATOM 1595 O O . THR A 1 198 ? -1.659 6.523 18.209 1.00 93.81 198 THR A O 1
ATOM 1598 N N . TYR A 1 199 ? -0.090 4.920 18.196 1.00 94.50 199 TYR A N 1
ATOM 1599 C CA . TYR A 1 199 ? 0.005 4.846 16.747 1.00 94.50 199 TYR A CA 1
ATOM 1600 C C . TYR A 1 199 ? -1.247 4.193 16.143 1.00 94.50 199 TYR A C 1
ATOM 1602 O O . TYR A 1 199 ? -1.844 4.773 15.242 1.00 94.50 199 TYR A O 1
ATOM 1610 N N . LEU A 1 200 ? -1.701 3.054 16.683 1.00 95.44 200 LEU A N 1
ATOM 1611 C CA . LEU A 1 200 ? -2.932 2.393 16.239 1.00 95.44 200 LEU A CA 1
ATOM 1612 C C . LEU A 1 200 ? -4.166 3.287 16.439 1.00 95.44 200 LEU A C 1
ATOM 1614 O O . LEU A 1 200 ? -4.968 3.421 15.520 1.00 95.44 200 LEU A O 1
ATOM 1618 N N . SER A 1 201 ? -4.309 3.950 17.591 1.00 95.44 201 SER A N 1
ATOM 1619 C CA . SER A 1 201 ? -5.421 4.884 17.812 1.00 95.44 201 SER A CA 1
ATOM 1620 C C . SER A 1 201 ? -5.381 6.045 16.820 1.00 95.44 201 SER A C 1
ATOM 1622 O O . SER A 1 201 ? -6.411 6.395 16.255 1.00 95.44 201 SER A O 1
ATOM 1624 N N . GLY A 1 202 ? -4.194 6.605 16.556 1.00 95.00 202 GLY A N 1
ATOM 1625 C CA . GLY A 1 202 ? -4.017 7.653 15.550 1.00 95.00 202 GLY A CA 1
ATOM 1626 C C . GLY A 1 202 ? -4.370 7.182 14.137 1.00 95.00 202 GLY A C 1
ATOM 1627 O O . GLY A 1 202 ? -4.996 7.927 13.389 1.00 95.00 202 GLY A O 1
ATOM 1628 N N . LEU A 1 203 ? -4.027 5.939 13.785 1.00 94.88 203 LEU A N 1
ATOM 1629 C CA . LEU A 1 203 ? -4.404 5.317 12.514 1.00 94.88 203 LEU A CA 1
ATOM 1630 C C . LEU A 1 203 ? -5.928 5.225 12.364 1.00 94.88 203 LEU A C 1
ATOM 1632 O O . LEU A 1 203 ? -6.475 5.628 11.342 1.00 94.88 203 LEU A O 1
ATOM 1636 N N . ILE A 1 204 ? -6.608 4.746 13.408 1.00 95.62 204 ILE A N 1
ATOM 1637 C CA . ILE A 1 204 ? -8.070 4.619 13.457 1.00 95.62 204 ILE A CA 1
ATOM 1638 C C . ILE A 1 204 ? -8.738 5.991 13.314 1.00 95.62 204 ILE A C 1
ATOM 1640 O O . ILE A 1 204 ? -9.651 6.131 12.507 1.00 95.62 204 ILE A O 1
ATOM 1644 N N . GLY A 1 205 ? -8.263 7.010 14.038 1.00 94.75 205 GLY A N 1
ATOM 1645 C CA . GLY A 1 205 ? -8.840 8.358 13.977 1.00 94.75 205 GLY A CA 1
ATOM 1646 C C . GLY A 1 205 ? -8.634 9.087 12.653 1.00 94.75 205 GLY A C 1
ATOM 1647 O O . GLY A 1 205 ? -9.406 9.983 12.337 1.00 94.75 205 GLY A O 1
ATOM 1648 N N . LYS A 1 206 ? -7.627 8.700 11.862 1.00 92.88 206 LYS A N 1
ATOM 1649 C CA . LYS A 1 206 ? -7.483 9.181 10.480 1.00 92.88 206 LYS A CA 1
ATOM 1650 C C . LYS A 1 206 ? -8.482 8.520 9.536 1.00 92.88 206 LYS A C 1
ATOM 1652 O O . LYS A 1 206 ? -9.019 9.179 8.656 1.00 92.88 206 LYS A O 1
ATOM 1657 N N . LEU A 1 207 ? -8.699 7.216 9.704 1.00 93.50 207 LEU A N 1
ATOM 1658 C CA . LEU A 1 207 ? -9.509 6.416 8.789 1.00 93.50 207 LEU A CA 1
ATOM 1659 C C . LEU A 1 207 ? -11.008 6.546 9.040 1.00 93.50 207 LEU A C 1
ATOM 1661 O O . LEU A 1 207 ? -11.791 6.435 8.099 1.00 93.50 207 LEU A O 1
ATOM 1665 N N . PHE A 1 208 ? -11.413 6.739 10.292 1.00 92.94 208 PHE A N 1
ATOM 1666 C CA . PHE A 1 208 ? -12.805 6.635 10.699 1.00 92.94 208 PHE A CA 1
ATOM 1667 C C . PHE A 1 208 ? -13.247 7.822 11.555 1.00 92.94 208 PHE A C 1
ATOM 1669 O O . PHE A 1 208 ? -12.466 8.321 12.369 1.00 92.94 208 PHE A O 1
ATOM 1676 N N . PRO A 1 209 ? -14.523 8.234 11.445 1.00 91.12 209 PRO A N 1
ATOM 1677 C CA . PRO A 1 209 ? -15.078 9.267 12.307 1.00 91.12 209 PRO A CA 1
ATOM 1678 C C . PRO A 1 209 ? -15.172 8.736 13.743 1.00 91.12 209 PRO A C 1
ATOM 1680 O O . PRO A 1 209 ? -16.079 7.977 14.083 1.00 91.12 209 PRO A O 1
ATOM 1683 N N . CYS A 1 210 ? -14.218 9.110 14.595 1.00 93.00 210 CYS A N 1
ATOM 1684 C CA . CYS A 1 210 ? -14.197 8.703 15.996 1.00 93.00 210 CYS A CA 1
ATOM 1685 C C . CYS A 1 210 ? -13.502 9.739 16.887 1.00 93.00 210 CYS A C 1
ATOM 1687 O O . CYS A 1 210 ? -12.749 10.589 16.414 1.00 93.00 210 CYS A O 1
ATOM 1689 N N . ASN A 1 211 ? -13.746 9.635 18.194 1.00 94.00 211 ASN A N 1
ATOM 1690 C CA . ASN A 1 211 ? -13.009 10.382 19.206 1.00 94.00 211 ASN A CA 1
ATOM 1691 C C . ASN A 1 211 ? -11.942 9.477 19.824 1.00 94.00 211 ASN A C 1
ATOM 1693 O O . ASN A 1 211 ? -12.237 8.347 20.217 1.00 94.00 211 ASN A O 1
ATOM 1697 N N . ILE A 1 212 ? -10.720 9.991 19.955 1.00 95.12 212 ILE A N 1
ATOM 1698 C CA . ILE A 1 212 ? -9.633 9.306 20.658 1.00 95.12 212 ILE A CA 1
ATOM 1699 C C . ILE A 1 212 ? -9.507 9.918 22.051 1.00 95.12 212 ILE A C 1
ATOM 1701 O O . ILE A 1 212 ? -9.277 11.117 22.189 1.00 95.12 212 ILE A O 1
ATOM 1705 N N . CYS A 1 213 ? -9.623 9.085 23.083 1.00 93.81 213 CYS A N 1
ATOM 1706 C CA . CYS A 1 213 ? -9.388 9.480 24.469 1.00 93.81 213 CYS A CA 1
ATOM 1707 C C . CYS A 1 213 ? -8.144 8.759 24.998 1.00 93.81 213 CYS A C 1
ATOM 1709 O O . CYS A 1 213 ? -8.138 7.530 25.102 1.00 93.81 213 CYS A O 1
ATOM 1711 N N . HIS A 1 214 ? -7.091 9.503 25.346 1.00 91.25 214 HIS A N 1
ATOM 1712 C CA . HIS A 1 214 ? -5.897 8.924 25.957 1.00 91.25 214 HIS A CA 1
ATOM 1713 C C . HIS A 1 214 ? -6.105 8.764 27.464 1.00 91.25 214 HIS A C 1
ATOM 1715 O O . HIS A 1 214 ? -6.331 9.734 28.179 1.00 91.25 214 HIS A O 1
ATOM 1721 N N . MET A 1 215 ? -6.006 7.528 27.965 1.00 88.31 215 MET A N 1
ATOM 1722 C CA . MET A 1 215 ? -6.195 7.244 29.395 1.00 88.31 215 MET A CA 1
ATOM 1723 C C . MET A 1 215 ? -5.172 7.983 30.275 1.00 88.31 215 MET A C 1
ATOM 1725 O O . MET A 1 215 ? -5.470 8.339 31.413 1.00 88.31 215 MET A O 1
ATOM 1729 N N . ASP A 1 216 ? -3.986 8.261 29.727 1.00 85.44 216 ASP A N 1
ATOM 1730 C CA . ASP A 1 216 ? -2.917 8.965 30.433 1.00 85.44 216 ASP A CA 1
ATOM 1731 C C . ASP A 1 216 ? -3.293 10.418 30.789 1.00 85.44 216 ASP A C 1
ATOM 1733 O O . ASP A 1 216 ? -2.787 10.950 31.781 1.00 85.44 216 ASP A O 1
ATOM 1737 N N . ASP A 1 217 ? -4.235 11.026 30.057 1.00 87.19 217 ASP A N 1
ATOM 1738 C CA . ASP A 1 217 ? -4.733 12.385 30.314 1.00 87.19 217 ASP A CA 1
ATOM 1739 C C . ASP A 1 217 ? -5.581 12.463 31.597 1.00 87.19 217 ASP A C 1
ATOM 1741 O O . ASP A 1 217 ? -5.773 13.541 32.161 1.00 87.19 217 ASP A O 1
ATOM 1745 N N . PHE A 1 218 ? -6.057 11.317 32.097 1.00 87.38 218 PHE A N 1
ATOM 1746 C CA . PHE A 1 218 ? -6.870 11.220 33.312 1.00 87.38 218 PHE A CA 1
ATOM 1747 C C . PHE A 1 218 ? -6.043 10.947 34.575 1.00 87.38 218 PHE A C 1
ATOM 1749 O O . PHE A 1 218 ? -6.586 10.912 35.684 1.00 87.38 218 PHE A O 1
ATOM 1756 N N . TYR A 1 219 ? -4.722 10.774 34.458 1.00 83.44 219 TYR A N 1
ATOM 1757 C CA . TYR A 1 219 ? -3.860 10.720 35.635 1.00 83.44 219 TYR A CA 1
ATOM 1758 C C . TYR A 1 219 ? -3.812 12.083 36.333 1.00 83.44 219 TYR A C 1
ATOM 1760 O O . TYR A 1 219 ? -3.673 13.115 35.680 1.00 83.44 219 TYR A O 1
ATOM 1768 N N . LEU A 1 220 ? -3.809 12.113 37.677 1.00 84.94 220 LEU A N 1
ATOM 1769 C CA . LEU A 1 220 ? -3.640 13.397 38.371 1.00 84.94 220 LEU A CA 1
ATOM 1770 C C . LEU A 1 220 ? -2.322 14.075 37.941 1.00 84.94 220 LEU A C 1
ATOM 1772 O O . LEU A 1 220 ? -1.290 13.397 37.819 1.00 84.94 220 LEU A O 1
ATOM 1776 N N . PRO A 1 221 ? -2.303 15.410 37.785 1.00 85.19 221 PRO A N 1
ATOM 1777 C CA . PRO A 1 221 ? -1.078 16.158 37.529 1.00 85.19 221 PRO A CA 1
ATOM 1778 C C . PRO A 1 221 ? -0.009 15.892 38.597 1.00 85.19 221 PRO A C 1
ATOM 1780 O O . PRO A 1 221 ? -0.330 15.743 39.779 1.00 85.19 221 PRO A O 1
ATOM 1783 N N . LEU A 1 222 ? 1.276 15.887 38.212 1.00 80.81 222 LEU A N 1
ATOM 1784 C CA . LEU A 1 222 ? 2.410 15.558 39.100 1.00 80.81 222 LEU A CA 1
ATOM 1785 C C . LEU A 1 222 ? 2.387 16.324 40.436 1.00 80.81 222 LEU A C 1
ATOM 1787 O O . LEU A 1 222 ? 2.628 15.739 41.493 1.00 80.81 222 LEU A O 1
ATOM 1791 N N . GLY A 1 223 ? 2.042 17.616 40.406 1.00 81.56 223 GLY A N 1
ATOM 1792 C CA . GLY A 1 223 ? 1.946 18.459 41.603 1.00 81.56 223 GLY A CA 1
ATOM 1793 C C . GLY A 1 223 ? 0.809 18.078 42.561 1.00 81.56 223 GLY A C 1
ATOM 1794 O O . GLY A 1 223 ? 0.919 18.316 43.764 1.00 81.56 223 GLY A O 1
ATOM 1795 N N . GLN A 1 224 ? -0.260 17.453 42.060 1.00 81.31 224 GLN A N 1
ATOM 1796 C CA . GLN A 1 224 ? -1.382 16.979 42.875 1.00 81.31 224 GLN A CA 1
ATOM 1797 C C . GLN A 1 224 ? -1.117 15.589 43.467 1.00 81.31 224 GLN A C 1
ATOM 1799 O O . GLN A 1 224 ? -1.559 15.319 44.582 1.00 81.31 224 GLN A O 1
ATOM 1804 N N . ARG A 1 225 ? -0.313 14.744 42.799 1.00 81.38 225 ARG A N 1
ATOM 1805 C CA . ARG A 1 225 ? 0.030 13.389 43.289 1.00 81.38 225 ARG A CA 1
ATOM 1806 C C . ARG A 1 225 ? 0.673 13.402 44.677 1.00 81.38 225 ARG A C 1
ATOM 1808 O O . ARG A 1 225 ? 0.379 12.547 45.507 1.00 81.38 225 ARG A O 1
ATOM 1815 N N . LYS A 1 226 ? 1.528 14.400 44.942 1.00 68.81 226 LYS A N 1
ATOM 1816 C CA . LYS A 1 226 ? 2.205 14.576 46.240 1.00 68.81 226 LYS A CA 1
ATOM 1817 C C . LYS A 1 226 ? 1.237 14.942 47.370 1.00 68.81 226 LYS A C 1
ATOM 1819 O O . LYS A 1 226 ? 1.493 14.588 48.514 1.00 68.81 226 LYS A O 1
ATOM 1824 N N . LYS A 1 227 ? 0.136 15.635 47.058 1.00 72.19 227 LYS A N 1
ATOM 1825 C CA . LYS A 1 227 ? -0.850 16.106 48.044 1.00 72.19 227 LYS A CA 1
ATOM 1826 C C . LYS A 1 227 ? -1.865 15.029 48.425 1.00 72.19 227 LYS A C 1
ATOM 1828 O O . LYS A 1 227 ? -2.358 15.038 49.543 1.00 72.19 227 LYS A O 1
ATOM 1833 N N . THR A 1 228 ? -2.161 14.103 47.515 1.00 69.69 228 THR A N 1
ATOM 1834 C CA . THR A 1 228 ? -3.184 13.062 47.709 1.00 69.69 228 THR A CA 1
ATOM 1835 C C . THR A 1 228 ? -2.630 11.745 48.255 1.00 69.69 228 THR A C 1
ATOM 1837 O O . THR A 1 228 ? -3.372 10.776 48.387 1.00 69.69 228 THR A O 1
ATOM 1840 N N . GLY A 1 229 ? -1.330 11.678 48.569 1.00 68.81 229 GLY A N 1
ATOM 1841 C CA . GLY A 1 229 ? -0.699 10.446 49.046 1.00 68.81 229 GLY A CA 1
ATOM 1842 C C . GLY A 1 229 ? -0.685 9.331 47.996 1.00 68.81 229 GLY A C 1
ATOM 1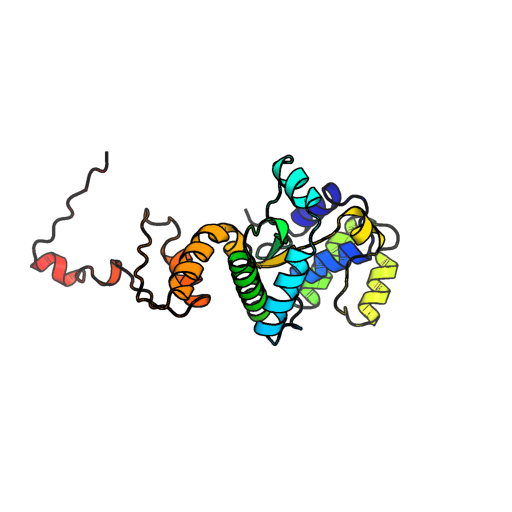843 O O . GLY A 1 229 ? -0.697 8.155 48.359 1.00 68.81 229 GLY A O 1
ATOM 1844 N N . TRP A 1 230 ? -0.678 9.679 46.703 1.00 70.50 230 TRP A N 1
ATOM 1845 C CA . TRP A 1 230 ? -0.693 8.702 45.616 1.00 70.50 230 TRP A CA 1
ATOM 1846 C C . TRP A 1 230 ? 0.541 7.791 45.701 1.00 70.50 230 TRP A C 1
ATOM 1848 O O . TRP A 1 230 ? 1.680 8.242 45.585 1.00 70.50 230 TRP A O 1
ATOM 1858 N N . ARG A 1 231 ? 0.310 6.490 45.907 1.00 66.25 231 ARG A N 1
ATOM 1859 C CA . ARG A 1 231 ? 1.344 5.448 45.904 1.00 66.25 231 ARG A CA 1
ATOM 1860 C C . ARG A 1 231 ? 1.265 4.646 44.608 1.00 66.25 231 ARG A C 1
ATOM 1862 O O . ARG A 1 231 ? 0.206 4.110 44.289 1.00 66.25 231 ARG A O 1
ATOM 1869 N N . PHE A 1 232 ? 2.380 4.517 43.890 1.00 60.09 232 PHE A N 1
ATOM 1870 C CA . PHE A 1 232 ? 2.509 3.489 42.859 1.00 60.09 232 PHE A CA 1
ATOM 1871 C C . PHE A 1 232 ? 2.517 2.131 43.561 1.00 60.09 232 PHE A C 1
ATOM 1873 O O . PHE A 1 232 ? 3.514 1.742 44.166 1.00 60.09 232 PHE A O 1
ATOM 1880 N N . ARG A 1 233 ? 1.394 1.411 43.525 1.00 56.03 233 ARG A N 1
ATOM 1881 C CA . ARG A 1 233 ? 1.427 -0.027 43.783 1.00 56.03 233 ARG A CA 1
ATOM 1882 C C . ARG A 1 233 ? 1.973 -0.666 42.518 1.00 56.03 233 ARG A C 1
ATOM 1884 O O . ARG A 1 233 ? 1.308 -0.630 41.488 1.00 56.03 233 ARG A O 1
ATOM 1891 N N . ALA A 1 234 ? 3.192 -1.192 42.583 1.00 44.41 234 ALA A N 1
ATOM 1892 C CA . ALA A 1 234 ? 3.683 -2.077 41.543 1.00 44.41 234 ALA A CA 1
ATOM 1893 C C . ALA A 1 234 ? 2.712 -3.262 41.472 1.00 44.41 234 ALA A C 1
ATOM 1895 O O . ALA A 1 234 ? 2.674 -4.094 42.377 1.00 44.41 234 ALA A O 1
ATOM 1896 N N . ALA A 1 235 ? 1.864 -3.291 40.446 1.00 47.12 235 ALA A N 1
ATOM 1897 C CA . ALA A 1 235 ? 1.139 -4.497 40.106 1.00 47.12 235 ALA A CA 1
ATOM 1898 C C . ALA A 1 235 ? 2.193 -5.483 39.597 1.00 47.12 235 ALA A C 1
ATOM 1900 O O . ALA A 1 235 ? 2.757 -5.304 38.517 1.00 47.12 235 ALA A O 1
ATOM 1901 N N . ILE A 1 236 ? 2.525 -6.465 40.433 1.00 34.81 236 ILE A N 1
ATOM 1902 C CA . ILE A 1 236 ? 3.241 -7.656 39.995 1.00 34.81 236 ILE A CA 1
ATOM 1903 C C . ILE A 1 236 ? 2.233 -8.409 39.131 1.00 34.81 236 ILE A C 1
ATOM 1905 O O . ILE A 1 236 ? 1.335 -9.066 39.650 1.00 34.81 236 ILE A O 1
ATOM 1909 N N . TRP A 1 237 ? 2.326 -8.229 37.819 1.00 39.97 237 TRP A N 1
ATOM 1910 C CA . TRP A 1 237 ? 1.658 -9.108 36.871 1.00 39.97 237 TRP A CA 1
ATOM 1911 C C . TRP A 1 237 ? 2.511 -10.379 36.809 1.00 39.97 237 TRP A C 1
ATOM 1913 O O . TRP A 1 237 ? 3.631 -10.327 36.297 1.00 39.97 237 TRP A O 1
ATOM 1923 N N . ILE A 1 238 ? 2.033 -11.449 37.454 1.00 36.91 238 ILE A N 1
ATOM 1924 C CA . ILE A 1 238 ? 2.581 -12.810 37.325 1.00 36.91 238 ILE A CA 1
ATOM 1925 C C . ILE A 1 238 ? 2.066 -13.395 36.013 1.00 36.91 238 ILE A C 1
ATOM 1927 O O . ILE A 1 238 ? 0.852 -13.225 35.758 1.00 36.91 238 ILE A O 1
#

Secondary structure (DSSP, 8-state):
-PPPHHHHHHHHHHH-TT--HHHHHHHHHHHHH-S-TT---HHHHHHHHHHHHHTS-HHHHHHHHHSS---PEESSSSEEEEEGGG--SHHHHHHHHHHHHHHHHH----HHHHHHHHHHHHTT--TTHHHHHHHHHHTT----PPPHHHHHHH---EEEEEHHHHHTHHHHHHHHHHHHT-S---------TTSSHHHHHHHHHHHSS-----GGGGSPPHHHHTTTT---------

Sequence (238 aa):
MKKSFLQTLNEHLKRYPLMEPQDFGKLAFQSEFGPEHMVSDGQQAESFLIEEWKALPIDNIAGILQEKQVSAEQVSESLCRFPLSICGSVDEVKLLAHLFVSTAQEHGGTVEGLEGKLEQIKNLHISGMEEWTAAWKQEGYPPVHHSRIYKEAYQPHYRLIQRQYSDYFPVLFEIYRLLQRKDPAVVAIDGRCGSGKTYLSGLIGKLFPCNICHMDDFYLPLGQRKKTGWRFRAAIWI

Foldseek 3Di:
DQQDQLNLVVVCCVVQVQADLLVLLLLLCCQFLNDPLVPPDLVVLLVVLLVVLVPDDVVCLVVVVVDPDQAFRDSHSWKTWRASSVDPDSLLSSLQSLQLNLQNVPHHGDPVSSVVSLVSVVVVVHPCNVVVVVVCVVVVNDNTDGDPSRCVVPVRHTGMGTPVCRVCVVVLSVVSVVVVVVDDDDDDDDDDPPPCSVVVLVVSVSRDVDDDDDPVVVDPPPVVCVVVVNDPDPPPPD

Radius of gyration: 22.3 Å; chains: 1; bounding box: 47×43×74 Å

pLDDT: mean 85.89, std 15.04, range [34.81, 97.12]